Protein AF-A0A948FQX1-F1 (afdb_monomer)

Foldseek 3Di:
DPPVVVVVVVVVVVVVVVVVVVVVVVVVVPDPPPPPPPPPPVPDDDDLVVVLVVQQVVLVVVVPLDRPCVDPCNVVHAVDPLRSLLSLLVVLLVLLLVLLVVLVVVVDPQQLVSSLVSNLVSCVVRVSSVSNLVVCCVPPPDVSNVVSSVVSLLQSQLSSCVSRVNDVDSDNVSRVVSVVSVVVSVVDDPPDD

Structure (mmCIF, N/CA/C/O backbone):
data_AF-A0A948FQX1-F1
#
_entry.id   AF-A0A948FQX1-F1
#
loop_
_atom_site.group_PDB
_atom_site.id
_atom_site.type_symbol
_atom_site.label_atom_id
_atom_site.label_alt_id
_atom_site.label_comp_id
_atom_site.label_asym_id
_atom_site.label_entity_id
_atom_site.label_seq_id
_atom_site.pdbx_PDB_ins_code
_atom_site.Cartn_x
_atom_site.Cartn_y
_atom_site.Cartn_z
_atom_site.occupancy
_atom_site.B_iso_or_equiv
_atom_site.auth_seq_id
_atom_site.auth_comp_id
_atom_site.auth_asym_id
_atom_site.auth_atom_id
_atom_site.pdbx_PDB_model_num
ATOM 1 N N . MET A 1 1 ? 41.054 -20.432 84.904 1.00 60.12 1 MET A N 1
ATOM 2 C CA . MET A 1 1 ? 40.355 -20.639 83.613 1.00 60.12 1 MET A CA 1
ATOM 3 C C . MET A 1 1 ? 38.818 -20.587 83.704 1.00 60.12 1 MET A C 1
ATOM 5 O O . MET A 1 1 ? 38.181 -20.787 82.685 1.00 60.12 1 MET A O 1
ATOM 9 N N . SER A 1 2 ? 38.213 -20.279 84.868 1.00 62.06 2 SER A N 1
ATOM 10 C CA . SER A 1 2 ? 36.743 -20.280 85.051 1.00 62.06 2 SER A CA 1
ATOM 11 C C . SER A 1 2 ? 36.064 -18.918 84.821 1.00 62.06 2 SER A C 1
ATOM 13 O O . SER A 1 2 ? 34.909 -18.877 84.427 1.00 62.06 2 SER A O 1
ATOM 15 N N . GLN A 1 3 ? 36.761 -17.789 85.010 1.00 58.59 3 GLN A N 1
ATOM 16 C CA . GLN A 1 3 ? 36.135 -16.455 84.933 1.00 58.59 3 GLN A CA 1
ATOM 17 C C . GLN A 1 3 ? 35.813 -15.970 83.507 1.00 58.59 3 GLN A C 1
ATOM 19 O O . GLN A 1 3 ? 34.886 -15.190 83.326 1.00 58.59 3 GLN A O 1
ATOM 24 N N . ILE A 1 4 ? 36.538 -16.430 82.481 1.00 56.59 4 ILE A N 1
ATOM 25 C CA . ILE A 1 4 ? 36.339 -15.967 81.091 1.00 56.59 4 ILE A CA 1
ATOM 26 C C . ILE A 1 4 ? 35.095 -16.617 80.454 1.00 56.59 4 ILE A C 1
ATOM 28 O O . ILE A 1 4 ? 34.406 -15.987 79.654 1.00 56.59 4 ILE A O 1
ATOM 32 N N . GLN A 1 5 ? 34.759 -17.853 80.842 1.00 56.25 5 GLN A N 1
ATOM 33 C CA . GLN A 1 5 ? 33.594 -18.570 80.310 1.00 56.25 5 GLN A CA 1
ATOM 34 C C . GLN A 1 5 ? 32.259 -18.032 80.851 1.00 56.25 5 GLN A C 1
ATOM 36 O O . GLN A 1 5 ? 31.271 -18.040 80.118 1.00 56.25 5 GLN A O 1
ATOM 41 N N . ASP A 1 6 ? 32.223 -17.503 82.078 1.00 57.81 6 ASP A N 1
ATOM 42 C CA . ASP A 1 6 ? 30.999 -16.914 82.645 1.00 57.81 6 ASP A CA 1
ATOM 43 C C . ASP A 1 6 ? 30.682 -15.530 82.066 1.00 57.81 6 ASP A C 1
ATOM 45 O O . ASP A 1 6 ? 29.517 -15.218 81.814 1.00 57.81 6 ASP A O 1
ATOM 49 N N . VAL A 1 7 ? 31.708 -14.734 81.746 1.00 57.94 7 VAL A N 1
ATOM 50 C CA . VAL A 1 7 ? 31.530 -13.438 81.069 1.00 57.94 7 VAL A CA 1
ATOM 51 C C . VAL A 1 7 ? 30.984 -13.631 79.648 1.00 57.94 7 VAL A C 1
ATOM 53 O O . VAL A 1 7 ? 30.048 -12.936 79.253 1.00 57.94 7 VAL A O 1
ATOM 56 N N . ALA A 1 8 ? 31.489 -14.619 78.901 1.00 53.38 8 ALA A N 1
ATOM 57 C CA . ALA A 1 8 ? 31.005 -14.930 77.554 1.00 53.38 8 ALA A CA 1
ATOM 58 C C . ALA A 1 8 ? 29.543 -15.422 77.546 1.00 53.38 8 ALA A C 1
ATOM 60 O O . ALA A 1 8 ? 28.756 -15.027 76.683 1.00 53.38 8 ALA A O 1
ATOM 61 N N . ARG A 1 9 ? 29.148 -16.231 78.540 1.00 59.78 9 ARG A N 1
ATOM 62 C CA . ARG A 1 9 ? 27.772 -16.736 78.670 1.00 59.78 9 ARG A CA 1
ATOM 63 C C . ARG A 1 9 ? 26.790 -15.622 79.066 1.00 59.78 9 ARG A C 1
ATOM 65 O O . ARG A 1 9 ? 25.685 -15.565 78.530 1.00 59.78 9 ARG A O 1
ATOM 72 N N . GLY A 1 10 ? 27.220 -14.690 79.924 1.00 61.19 10 GLY A N 1
ATOM 73 C CA . GLY A 1 10 ? 26.442 -13.502 80.294 1.00 61.19 10 GLY A CA 1
ATOM 74 C C . GLY A 1 10 ? 26.259 -12.495 79.150 1.00 61.19 10 GLY A C 1
ATOM 75 O O . GLY A 1 10 ? 25.186 -11.910 79.015 1.00 61.19 10 GLY A O 1
ATOM 76 N N . LEU A 1 11 ? 27.269 -12.320 78.292 1.00 58.69 11 LEU A N 1
ATOM 77 C CA . LEU A 1 11 ? 27.172 -11.485 77.087 1.00 58.69 11 LEU A CA 1
ATOM 78 C C . LEU A 1 11 ? 26.240 -12.100 76.036 1.00 58.69 11 LEU A C 1
ATOM 80 O O . LEU A 1 11 ? 25.410 -11.385 75.480 1.00 58.69 11 LEU A O 1
ATOM 84 N N . SER A 1 12 ? 26.308 -13.417 75.821 1.00 59.66 12 SER A N 1
ATOM 85 C CA . SER A 1 12 ? 25.445 -14.098 74.848 1.00 59.66 12 SER A CA 1
ATOM 86 C C . SER A 1 12 ? 23.962 -14.029 75.229 1.00 59.66 12 SER A C 1
ATOM 88 O O . SER A 1 12 ? 23.141 -13.730 74.371 1.00 59.66 12 SER A O 1
ATOM 90 N N . GLY A 1 13 ? 23.610 -14.226 76.507 1.00 68.50 13 GLY A N 1
ATOM 91 C CA . GLY A 1 13 ? 22.212 -14.130 76.950 1.00 68.50 13 GLY A CA 1
ATOM 92 C C . GLY A 1 13 ? 21.628 -12.715 76.841 1.00 68.50 13 GLY A C 1
ATOM 93 O O . GLY A 1 13 ? 20.457 -12.547 76.511 1.00 68.50 13 GLY A O 1
ATOM 94 N N . ARG A 1 14 ? 22.452 -11.680 77.057 1.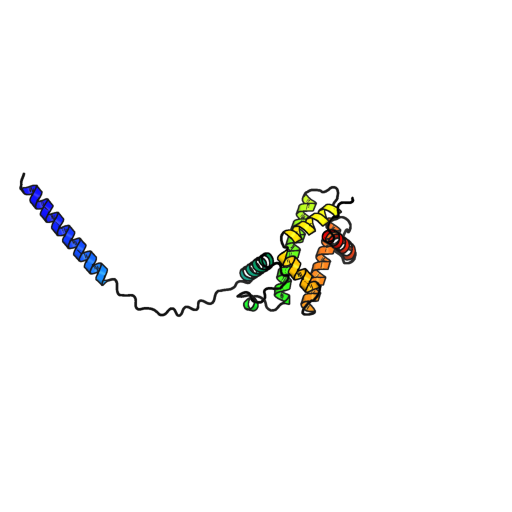00 64.25 14 ARG A N 1
ATOM 95 C CA . ARG A 1 14 ? 22.026 -10.275 76.928 1.00 64.25 14 ARG A CA 1
ATOM 96 C C . ARG A 1 14 ? 21.838 -9.843 75.474 1.00 64.25 14 ARG A C 1
ATOM 98 O O . ARG A 1 14 ? 20.959 -9.031 75.211 1.00 64.25 14 ARG A O 1
ATOM 105 N N . VAL A 1 15 ? 22.633 -10.384 74.549 1.00 65.00 15 VAL A N 1
ATOM 106 C CA . VAL A 1 15 ? 22.469 -10.136 73.108 1.00 65.00 15 VAL A CA 1
ATOM 107 C C . VAL A 1 15 ? 21.197 -10.808 72.591 1.00 65.00 15 VAL A C 1
ATOM 109 O O . VAL A 1 15 ? 20.430 -10.156 71.893 1.00 65.00 15 VAL A O 1
ATOM 112 N N . THR A 1 16 ? 20.909 -12.049 72.996 1.00 71.50 16 THR A N 1
ATOM 113 C CA . THR A 1 16 ? 19.668 -12.741 72.603 1.00 71.50 16 THR A CA 1
ATOM 114 C C . THR A 1 16 ? 18.420 -12.004 73.093 1.00 71.50 16 THR A C 1
ATOM 116 O O . THR A 1 16 ? 17.527 -11.735 72.298 1.00 71.50 16 THR A O 1
ATOM 119 N N . ALA A 1 17 ? 18.397 -11.567 74.357 1.00 68.75 17 ALA A N 1
ATOM 120 C CA . ALA A 1 17 ? 17.268 -10.805 74.896 1.00 68.75 17 ALA A CA 1
ATOM 121 C C . ALA A 1 17 ? 17.085 -9.431 74.218 1.00 68.75 17 ALA A C 1
ATOM 123 O O . ALA A 1 17 ? 15.961 -8.960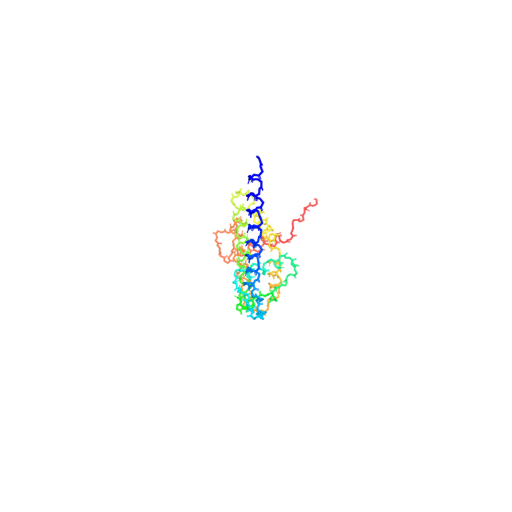 7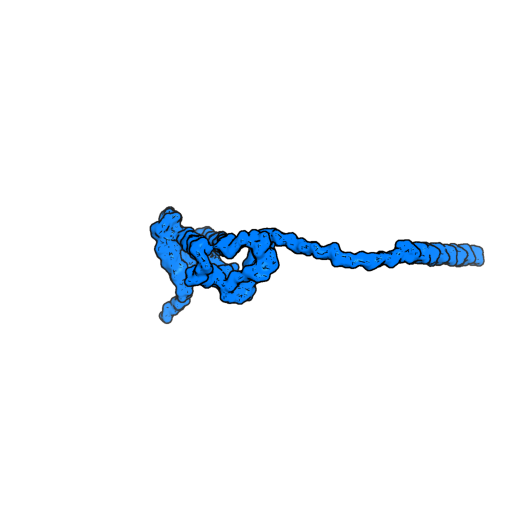4.063 1.00 68.75 17 ALA A O 1
ATOM 124 N N . ALA A 1 18 ? 18.178 -8.783 73.797 1.00 63.84 18 ALA A N 1
ATOM 125 C CA . ALA A 1 18 ? 18.109 -7.520 73.062 1.00 63.84 18 ALA A CA 1
ATOM 126 C C . ALA A 1 18 ? 17.583 -7.706 71.627 1.00 63.84 18 ALA A C 1
ATOM 128 O O . ALA A 1 18 ? 16.854 -6.848 71.136 1.00 63.84 18 ALA A O 1
ATOM 129 N N . VAL A 1 19 ? 17.917 -8.824 70.973 1.00 67.50 19 VAL A N 1
ATOM 130 C CA . VAL A 1 19 ? 17.398 -9.171 69.640 1.00 67.50 19 VAL A CA 1
ATOM 131 C C . VAL A 1 19 ? 15.905 -9.497 69.707 1.00 67.50 19 VAL A C 1
ATOM 133 O O . VAL A 1 19 ? 15.142 -8.930 68.934 1.00 67.50 19 VAL A O 1
ATOM 136 N N . GLU A 1 20 ? 15.460 -10.300 70.676 1.00 72.19 20 GLU A N 1
ATOM 137 C CA . GLU A 1 20 ? 14.033 -10.624 70.850 1.00 72.19 20 GLU A CA 1
ATOM 138 C C . GLU A 1 20 ? 13.189 -9.381 71.186 1.00 72.19 20 GLU A C 1
ATOM 140 O O . GLU A 1 20 ? 12.074 -9.223 70.682 1.00 72.19 20 GLU A O 1
ATOM 145 N N . ALA A 1 21 ? 13.726 -8.455 71.990 1.00 68.25 21 ALA A N 1
ATOM 146 C CA . ALA A 1 21 ? 13.060 -7.186 72.281 1.00 68.25 21 ALA A CA 1
ATOM 147 C C . ALA A 1 21 ? 12.914 -6.308 71.023 1.00 68.25 21 ALA A C 1
ATOM 149 O O . ALA A 1 21 ? 11.839 -5.753 70.793 1.00 68.25 21 ALA A O 1
ATOM 150 N N . LEU A 1 22 ? 13.953 -6.240 70.179 1.00 62.59 22 LEU A N 1
ATOM 151 C CA . LEU A 1 22 ? 13.920 -5.516 68.902 1.00 62.59 22 LEU A CA 1
ATOM 152 C C . LEU A 1 22 ? 12.979 -6.169 67.879 1.00 62.59 22 LEU A C 1
ATOM 154 O O . LEU A 1 22 ? 12.285 -5.455 67.160 1.00 62.59 22 LEU A O 1
ATOM 158 N N . GLU A 1 23 ? 12.907 -7.500 67.822 1.00 63.56 23 GLU A N 1
ATOM 159 C CA . GLU A 1 23 ? 11.962 -8.221 66.956 1.00 63.56 23 GLU A CA 1
ATOM 160 C C . GLU A 1 23 ? 10.509 -8.014 67.405 1.00 63.56 23 GLU A C 1
ATOM 162 O O . GLU A 1 23 ? 9.623 -7.819 66.571 1.00 63.56 23 GLU A O 1
ATOM 167 N N . THR A 1 24 ? 10.264 -7.967 68.718 1.00 66.88 24 THR A N 1
ATOM 168 C CA . THR A 1 24 ? 8.931 -7.695 69.280 1.00 66.88 24 THR A CA 1
ATOM 169 C C . THR A 1 24 ? 8.494 -6.247 69.021 1.00 66.88 24 THR A C 1
ATOM 171 O O . THR A 1 24 ? 7.334 -5.988 68.690 1.00 66.88 24 THR A O 1
ATOM 174 N N . GLU A 1 25 ? 9.422 -5.290 69.107 1.00 61.41 25 GLU A N 1
ATOM 175 C CA . GLU A 1 25 ? 9.174 -3.878 68.789 1.00 61.41 25 GLU A CA 1
ATOM 176 C C . GLU A 1 25 ? 8.979 -3.655 67.276 1.00 61.41 25 GLU A C 1
ATOM 178 O O . GLU A 1 25 ? 8.063 -2.936 66.866 1.00 61.41 25 GLU A O 1
ATOM 183 N N . ALA A 1 26 ? 9.751 -4.351 66.432 1.00 56.44 26 ALA A N 1
ATOM 184 C CA . ALA A 1 26 ? 9.579 -4.347 64.980 1.00 56.44 26 ALA A CA 1
ATOM 185 C C . ALA A 1 26 ? 8.234 -4.959 64.551 1.00 56.44 26 ALA A C 1
ATOM 187 O O . ALA A 1 26 ? 7.571 -4.411 63.670 1.00 56.44 26 ALA A O 1
ATOM 188 N N . ALA A 1 27 ? 7.781 -6.034 65.204 1.00 58.81 27 ALA A N 1
ATOM 189 C CA . ALA A 1 27 ? 6.474 -6.640 64.948 1.00 58.81 27 ALA A CA 1
ATOM 190 C C . ALA A 1 27 ? 5.302 -5.718 65.343 1.00 58.81 27 ALA A C 1
ATOM 192 O O . ALA A 1 27 ? 4.261 -5.736 64.690 1.00 58.81 27 ALA A O 1
ATOM 193 N N . SER A 1 28 ? 5.482 -4.866 66.359 1.00 55.97 28 SER A N 1
ATOM 194 C CA . SER A 1 28 ? 4.498 -3.856 66.790 1.00 55.97 28 SER A CA 1
ATOM 195 C C . SER A 1 28 ? 4.395 -2.658 65.826 1.00 55.97 28 SER A C 1
ATOM 197 O O . SER A 1 28 ? 3.329 -2.057 65.669 1.00 55.97 28 SER A O 1
ATOM 199 N N . LEU A 1 29 ? 5.487 -2.326 65.124 1.00 52.12 29 LEU A N 1
ATOM 200 C CA . LEU A 1 29 ? 5.525 -1.264 64.107 1.00 52.12 29 LEU A CA 1
ATOM 201 C C . LEU A 1 29 ? 4.859 -1.664 62.779 1.00 52.12 29 LEU A C 1
ATOM 203 O O . LEU A 1 29 ? 4.475 -0.788 61.998 1.00 52.12 29 LEU A O 1
ATOM 207 N N . ILE A 1 30 ? 4.649 -2.962 62.541 1.00 54.06 30 ILE A N 1
ATOM 208 C CA . ILE A 1 30 ? 3.859 -3.469 61.415 1.00 54.06 30 ILE A CA 1
ATOM 209 C C . ILE A 1 30 ? 2.378 -3.384 61.799 1.00 54.06 30 ILE A C 1
ATOM 211 O O . ILE A 1 30 ? 1.741 -4.357 62.197 1.00 54.06 30 ILE A O 1
ATOM 215 N N . ARG A 1 31 ? 1.791 -2.189 61.680 1.00 54.44 31 ARG A N 1
ATOM 216 C CA . ARG A 1 31 ? 0.326 -2.080 61.665 1.00 54.44 31 ARG A CA 1
ATOM 217 C C . ARG A 1 31 ? -0.198 -2.894 60.475 1.00 54.44 31 ARG A C 1
ATOM 219 O O . ARG A 1 31 ? 0.364 -2.745 59.387 1.00 54.44 31 ARG A O 1
ATOM 226 N N . PRO A 1 32 ? -1.279 -3.684 60.613 1.00 45.25 32 PRO A N 1
ATOM 227 C CA . PRO A 1 32 ? -1.955 -4.221 59.444 1.00 45.25 32 PRO A CA 1
ATOM 228 C C . PRO A 1 32 ? -2.392 -3.022 58.608 1.00 45.25 32 PRO A C 1
ATOM 230 O O . PRO A 1 32 ? -3.162 -2.170 59.064 1.00 45.25 32 PRO A O 1
ATOM 233 N N . HIS A 1 33 ? -1.805 -2.896 57.420 1.00 46.31 33 HIS A N 1
ATOM 234 C CA . HIS A 1 33 ? -2.198 -1.885 56.461 1.00 46.31 33 HIS A CA 1
ATOM 235 C C . HIS A 1 33 ? -3.670 -2.154 56.160 1.00 46.31 33 HIS A C 1
ATOM 237 O O . HIS A 1 33 ? -4.010 -3.170 55.561 1.00 46.31 33 HIS A O 1
ATOM 243 N N . LYS A 1 34 ? -4.533 -1.291 56.702 1.00 49.22 34 LYS A N 1
ATOM 244 C CA . LYS A 1 34 ? -5.966 -1.235 56.431 1.00 49.22 34 LYS A CA 1
ATOM 245 C C . LYS A 1 34 ? -6.154 -1.476 54.938 1.00 49.22 34 LYS A C 1
ATOM 247 O O . LYS A 1 34 ? -5.558 -0.739 54.157 1.00 49.22 34 LYS A O 1
ATOM 252 N N . GLU A 1 35 ? -6.917 -2.508 54.580 1.00 48.91 35 GLU A N 1
ATOM 253 C CA . GLU A 1 35 ? -7.317 -2.807 53.206 1.00 48.91 35 GLU A CA 1
ATOM 254 C C . GLU A 1 35 ? -7.833 -1.516 52.567 1.00 48.91 35 GLU A C 1
ATOM 256 O O . GLU A 1 35 ? -8.937 -1.041 52.834 1.00 48.91 35 GLU A O 1
ATOM 261 N N . MET A 1 36 ? -6.955 -0.875 51.804 1.00 51.16 36 MET A N 1
ATOM 262 C CA . MET A 1 36 ? -7.284 0.272 50.989 1.00 51.16 36 MET A CA 1
ATOM 263 C C . MET A 1 36 ? -7.910 -0.350 49.753 1.00 51.16 36 MET A C 1
ATOM 265 O O . MET A 1 36 ? -7.206 -0.940 48.934 1.00 51.16 36 MET A O 1
ATOM 269 N N . GLU A 1 37 ? -9.241 -0.318 49.689 1.00 56.44 37 GLU A N 1
ATOM 270 C CA . GLU A 1 37 ? -9.977 -0.765 48.512 1.00 56.44 37 GLU A CA 1
ATOM 271 C C . GLU A 1 37 ? -9.326 -0.179 47.252 1.00 56.44 37 GLU A C 1
ATOM 273 O O . GLU A 1 37 ? -9.090 1.036 47.199 1.00 56.44 37 GLU A O 1
ATOM 278 N N . PRO A 1 38 ? -8.996 -0.995 46.236 1.00 47.22 38 PRO A N 1
ATOM 279 C CA . PRO A 1 38 ? -8.303 -0.489 45.071 1.00 47.22 38 PRO A CA 1
ATOM 280 C C . PRO A 1 38 ? -9.312 0.223 44.167 1.00 47.22 38 PRO A C 1
ATOM 282 O O . PRO A 1 38 ? -9.789 -0.337 43.186 1.00 47.22 38 PRO A O 1
ATOM 285 N N . ILE A 1 39 ? -9.606 1.492 44.450 1.00 55.03 39 ILE A N 1
ATOM 286 C CA . ILE A 1 39 ? -10.134 2.418 43.441 1.00 55.03 39 ILE A CA 1
ATOM 287 C C . ILE A 1 39 ? -8.948 3.089 42.748 1.00 55.03 39 ILE A C 1
ATOM 289 O O . ILE A 1 39 ? -8.657 4.269 42.910 1.00 55.03 39 ILE A O 1
ATOM 293 N N . MET A 1 40 ? -8.232 2.299 41.955 1.00 52.91 40 MET A N 1
ATOM 294 C CA . MET A 1 40 ? -7.439 2.821 40.852 1.00 52.91 40 MET A CA 1
ATOM 295 C C . MET A 1 40 ? -7.924 2.131 39.586 1.00 52.91 40 MET A C 1
ATOM 297 O O . MET A 1 40 ? -7.280 1.239 39.044 1.00 52.91 40 MET A O 1
ATOM 301 N N . THR A 1 41 ? -9.065 2.579 39.068 1.00 56.06 41 THR A N 1
ATOM 302 C CA . THR A 1 41 ? -9.291 2.532 37.623 1.00 56.06 41 THR A CA 1
ATOM 303 C C . THR A 1 41 ? -8.273 3.467 36.977 1.00 56.06 41 THR A C 1
ATOM 305 O O . THR A 1 41 ? -8.576 4.607 36.632 1.00 56.06 41 THR A O 1
ATOM 308 N N . THR A 1 42 ? -7.020 3.021 36.872 1.00 59.09 42 THR A N 1
ATOM 309 C CA . THR A 1 42 ? -6.039 3.664 36.007 1.00 59.09 42 THR A CA 1
ATOM 310 C C . THR A 1 42 ? -6.470 3.336 34.590 1.00 59.09 42 THR A C 1
ATOM 312 O O . THR A 1 42 ? -6.165 2.265 34.070 1.00 59.09 42 THR A O 1
ATOM 315 N N . THR A 1 43 ? -7.251 4.227 33.983 1.00 61.50 43 THR A N 1
ATOM 316 C CA . THR A 1 43 ? -7.588 4.111 32.567 1.00 61.50 43 THR A CA 1
ATOM 317 C C . THR A 1 43 ? -6.271 4.030 31.790 1.00 61.50 43 THR A C 1
ATOM 319 O O . THR A 1 43 ? -5.441 4.934 31.932 1.00 61.50 43 THR A O 1
ATOM 322 N N . PRO A 1 44 ? -6.026 2.959 31.018 1.00 70.50 44 PRO A N 1
ATOM 323 C CA . PRO A 1 44 ? -4.799 2.838 30.244 1.00 70.50 44 PRO A CA 1
ATOM 324 C C . PRO A 1 44 ? -4.665 4.037 29.298 1.00 70.50 44 PRO A C 1
ATOM 326 O O . PRO A 1 44 ? -5.601 4.387 28.579 1.00 70.50 44 PRO A O 1
ATOM 329 N N . ILE A 1 45 ? -3.500 4.688 29.315 1.00 79.44 45 ILE A N 1
ATOM 330 C CA . ILE A 1 45 ? -3.211 5.816 28.426 1.00 79.44 45 ILE A CA 1
ATOM 331 C C . ILE A 1 45 ? -2.823 5.248 27.062 1.00 79.44 45 ILE A C 1
ATOM 333 O O . ILE A 1 45 ? -1.734 4.701 26.882 1.00 79.44 45 ILE A O 1
ATOM 337 N N . TYR A 1 46 ? -3.720 5.389 26.091 1.00 86.94 46 TYR A N 1
ATOM 338 C CA . TYR A 1 46 ? -3.472 4.993 24.712 1.00 86.94 46 TYR A CA 1
ATOM 339 C C . TYR A 1 46 ? -2.769 6.116 23.952 1.00 86.94 46 TYR A C 1
ATOM 341 O O . TYR A 1 46 ? -3.308 7.211 23.799 1.00 86.94 46 TYR A O 1
ATOM 349 N N . THR A 1 47 ? -1.575 5.842 23.427 1.00 93.06 47 THR A N 1
ATOM 350 C CA . THR A 1 47 ? -0.962 6.707 22.414 1.00 93.06 47 THR A CA 1
ATOM 351 C C . THR A 1 47 ? -1.343 6.200 21.031 1.00 93.06 47 THR A C 1
ATOM 353 O O . THR A 1 47 ? -1.419 4.992 20.798 1.00 93.06 47 THR A O 1
ATOM 356 N N . ARG A 1 48 ? -1.531 7.121 20.082 1.00 94.69 48 ARG A N 1
ATOM 357 C CA . ARG A 1 48 ? -1.832 6.767 18.689 1.00 94.69 48 ARG A CA 1
ATOM 358 C C . ARG A 1 48 ? -0.804 5.795 18.097 1.00 94.69 48 ARG A C 1
ATOM 360 O O . ARG A 1 48 ? -1.180 4.879 17.378 1.00 94.69 48 ARG A O 1
ATOM 367 N N . ALA A 1 49 ? 0.478 5.963 18.433 1.00 94.00 49 ALA A N 1
ATOM 368 C CA . ALA A 1 49 ? 1.550 5.077 17.984 1.00 94.00 49 ALA A CA 1
ATOM 369 C C . ALA A 1 49 ? 1.406 3.649 18.541 1.00 94.00 49 ALA A C 1
ATOM 371 O O . ALA A 1 49 ? 1.484 2.691 17.775 1.00 94.00 49 ALA A O 1
ATOM 372 N N . ASN A 1 50 ? 1.141 3.500 19.845 1.00 95.12 50 ASN A N 1
ATOM 373 C CA . ASN A 1 50 ? 0.995 2.179 20.462 1.00 95.12 50 ASN A CA 1
ATOM 374 C C . ASN A 1 50 ? -0.267 1.464 19.969 1.00 95.12 50 ASN A C 1
ATOM 376 O O . ASN A 1 50 ? -0.218 0.267 19.699 1.00 95.12 50 ASN A O 1
ATOM 380 N N . VAL A 1 51 ? -1.374 2.193 19.792 1.00 96.62 51 VAL A N 1
ATOM 381 C CA . VAL A 1 51 ? -2.604 1.619 19.229 1.00 96.62 51 VAL A CA 1
ATOM 382 C C . VAL A 1 51 ? -2.401 1.218 17.771 1.00 96.62 51 VAL A C 1
ATOM 384 O O . VAL A 1 51 ? -2.779 0.114 17.399 1.00 96.62 51 VAL A O 1
ATOM 387 N N . LEU A 1 52 ? -1.754 2.053 16.948 1.00 96.88 52 LEU A N 1
ATOM 388 C CA . LEU A 1 52 ? -1.443 1.685 15.563 1.00 96.88 52 LEU A CA 1
ATOM 389 C C . LEU A 1 52 ? -0.574 0.425 15.498 1.00 96.88 52 LEU A C 1
ATOM 391 O O . LEU A 1 52 ? -0.826 -0.449 14.675 1.00 96.88 52 LEU A O 1
ATOM 395 N N . GLN A 1 53 ? 0.430 0.312 16.370 1.00 96.88 53 GLN A N 1
ATOM 396 C CA . GLN A 1 53 ? 1.271 -0.879 16.431 1.00 96.88 53 GLN A CA 1
ATOM 397 C C . GLN A 1 53 ? 0.470 -2.119 16.848 1.00 96.88 53 GLN A C 1
ATOM 399 O O . GLN A 1 53 ? 0.666 -3.181 16.262 1.00 96.88 53 GLN A O 1
ATOM 404 N N . ALA A 1 54 ? -0.450 -1.989 17.808 1.00 96.88 54 ALA A N 1
ATOM 405 C CA . ALA A 1 54 ? -1.348 -3.072 18.202 1.00 96.88 54 ALA A CA 1
ATOM 406 C C . ALA A 1 54 ? -2.270 -3.495 17.048 1.00 96.88 54 ALA A C 1
ATOM 408 O O . ALA A 1 54 ? -2.371 -4.683 16.763 1.00 96.88 54 ALA A O 1
ATOM 409 N N . VAL A 1 55 ? -2.859 -2.535 16.327 1.00 98.19 55 VAL A N 1
ATOM 410 C CA . VAL A 1 55 ? -3.659 -2.792 15.119 1.00 98.19 55 VAL A CA 1
ATOM 411 C C . VAL A 1 55 ? -2.840 -3.535 14.067 1.00 98.19 55 VAL A C 1
ATOM 413 O O . VAL A 1 55 ? -3.316 -4.529 13.531 1.00 98.19 55 VAL A O 1
ATOM 416 N N . ILE A 1 56 ? -1.617 -3.077 13.776 1.00 97.62 56 ILE A N 1
ATOM 417 C CA . ILE A 1 56 ? -0.729 -3.724 12.799 1.00 97.62 56 ILE A CA 1
ATOM 418 C C . ILE A 1 56 ? -0.434 -5.162 13.228 1.00 97.62 56 ILE A C 1
ATOM 420 O O . ILE A 1 56 ? -0.583 -6.077 12.428 1.00 97.62 56 ILE A O 1
ATOM 424 N N . ASN A 1 57 ? -0.056 -5.377 14.488 1.00 97.69 57 ASN A N 1
ATOM 425 C CA . ASN A 1 57 ? 0.216 -6.721 14.990 1.00 97.69 57 ASN A CA 1
ATOM 426 C C . ASN A 1 57 ? -1.015 -7.625 14.854 1.00 97.69 57 ASN A C 1
ATOM 428 O O . ASN A 1 57 ? -0.890 -8.761 14.407 1.00 97.69 57 ASN A O 1
ATOM 432 N N . GLU A 1 58 ? -2.198 -7.111 15.183 1.00 98.06 58 GLU A N 1
ATOM 433 C CA . GLU A 1 58 ? -3.439 -7.873 15.104 1.00 98.06 58 GLU A CA 1
ATOM 434 C C . GLU A 1 58 ? -3.784 -8.267 13.664 1.00 98.06 58 GLU A C 1
ATOM 436 O O . GLU A 1 58 ? -4.109 -9.426 13.416 1.00 98.06 58 GLU A O 1
ATOM 441 N N . VAL A 1 59 ? -3.680 -7.350 12.692 1.00 97.88 59 VAL A N 1
ATOM 44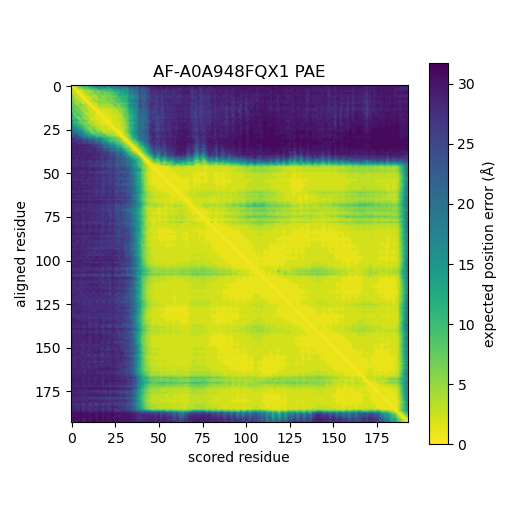2 C CA . VAL A 1 59 ? -3.979 -7.688 11.286 1.00 97.88 59 VAL A CA 1
ATOM 443 C C . VAL A 1 59 ? -2.969 -8.669 10.705 1.00 97.88 59 VAL A C 1
ATOM 445 O O . VAL A 1 59 ? -3.353 -9.526 9.912 1.00 97.88 59 VAL A O 1
ATOM 448 N N . GLU A 1 60 ? -1.699 -8.580 11.108 1.00 97.31 60 GLU A N 1
ATOM 449 C CA . GLU A 1 60 ? -0.666 -9.530 10.687 1.00 97.31 60 GLU A CA 1
ATOM 450 C C . GLU A 1 60 ? -0.859 -10.919 11.308 1.00 97.31 60 GLU A C 1
ATOM 452 O O . GLU A 1 60 ? -0.502 -11.908 10.674 1.00 97.31 60 GLU A O 1
ATOM 457 N N . VAL A 1 61 ? -1.453 -11.011 12.505 1.00 97.00 61 VAL A N 1
ATOM 458 C CA . VAL A 1 61 ? -1.814 -12.288 13.142 1.00 97.00 61 VAL A CA 1
ATOM 459 C C . VAL A 1 61 ? -3.086 -12.878 12.533 1.00 97.00 61 VAL A C 1
ATOM 461 O O . VAL A 1 61 ? -3.103 -14.060 12.196 1.00 97.00 61 VAL A O 1
ATOM 464 N N . ARG A 1 62 ? -4.156 -12.082 12.395 1.00 95.50 62 ARG A N 1
ATOM 465 C CA . ARG A 1 62 ? -5.461 -12.566 11.914 1.00 95.50 62 ARG A CA 1
ATOM 466 C C . ARG A 1 62 ? -5.435 -12.926 10.432 1.00 95.50 62 ARG A C 1
ATOM 468 O O . ARG A 1 62 ? -6.013 -13.938 10.052 1.00 95.50 62 ARG A O 1
ATOM 475 N N . GLN A 1 63 ? -4.820 -12.074 9.606 1.00 95.75 63 GLN A N 1
ATOM 476 C CA . GLN A 1 63 ? -4.814 -12.178 8.139 1.00 95.75 63 GLN A CA 1
ATOM 477 C C . GLN A 1 63 ? -6.187 -12.539 7.534 1.00 95.75 63 GLN A C 1
ATOM 479 O O . GLN A 1 63 ? -6.284 -13.288 6.566 1.00 95.75 63 GLN A O 1
ATOM 484 N N . ASP A 1 64 ? -7.263 -11.980 8.086 1.00 96.25 64 ASP A N 1
ATOM 485 C CA . ASP A 1 64 ? -8.649 -12.198 7.644 1.00 96.25 64 ASP A CA 1
ATOM 486 C C . ASP A 1 64 ? -9.180 -11.047 6.759 1.00 96.25 64 ASP A C 1
ATOM 488 O O . ASP A 1 64 ? -10.285 -11.098 6.206 1.00 96.25 64 ASP A O 1
ATOM 492 N N . GLY A 1 65 ? -8.377 -9.987 6.612 1.00 96.06 65 GLY A N 1
ATOM 493 C CA . GLY A 1 65 ? -8.701 -8.785 5.851 1.00 96.06 65 GLY A CA 1
ATOM 494 C C . GLY A 1 65 ? -9.691 -7.852 6.545 1.00 96.06 65 GLY A C 1
ATOM 495 O O . GLY A 1 65 ? -10.150 -6.898 5.916 1.00 96.06 65 GLY A O 1
ATOM 496 N N . HIS A 1 66 ? -10.037 -8.095 7.809 1.00 96.38 66 HIS A N 1
ATOM 497 C CA . HIS A 1 66 ? -10.920 -7.230 8.580 1.00 96.38 66 HIS A CA 1
ATOM 498 C C . HIS A 1 66 ? -10.127 -6.164 9.341 1.00 96.38 66 HIS A C 1
ATOM 500 O O . HIS A 1 66 ? -9.087 -6.427 9.938 1.00 96.38 66 HIS A O 1
ATOM 506 N N . LEU A 1 67 ? -10.631 -4.928 9.320 1.00 95.31 67 LEU A N 1
ATOM 507 C CA . LEU A 1 67 ? -10.058 -3.838 10.101 1.00 95.31 67 LEU A CA 1
ATOM 508 C C . LEU A 1 67 ? -10.414 -4.049 11.586 1.00 95.31 67 LEU A C 1
ATOM 510 O O . LEU A 1 67 ? -11.608 -4.084 11.893 1.00 95.31 67 LEU A O 1
ATOM 514 N N . PRO A 1 68 ? -9.441 -4.159 12.509 1.00 93.50 68 PRO A N 1
ATOM 515 C CA . PRO A 1 68 ? -9.713 -4.484 13.904 1.00 93.50 68 PRO A CA 1
ATOM 516 C C . PRO A 1 68 ? -10.086 -3.215 14.677 1.00 93.50 68 PRO A C 1
ATOM 518 O O . PRO A 1 68 ? -9.317 -2.666 15.466 1.00 93.50 68 PRO A O 1
ATOM 521 N N . SER A 1 69 ? -11.285 -2.704 14.393 1.00 89.75 69 SER A N 1
ATOM 522 C CA . SER A 1 69 ? -11.860 -1.517 15.037 1.00 89.75 69 SER A CA 1
ATOM 523 C C . SER A 1 69 ? -12.288 -1.753 16.489 1.00 89.75 69 SER A C 1
ATOM 525 O O . SER A 1 69 ? -12.598 -0.802 17.199 1.00 89.75 69 SER A O 1
ATOM 527 N N . ASP A 1 70 ? -12.339 -3.016 16.906 1.00 89.94 70 ASP A N 1
ATOM 528 C CA . ASP A 1 70 ? -12.714 -3.493 18.236 1.00 89.94 70 ASP A CA 1
ATOM 529 C C . ASP A 1 70 ? -11.561 -3.450 19.253 1.00 89.94 70 ASP A C 1
ATOM 531 O O . ASP A 1 70 ? -11.791 -3.639 20.448 1.00 89.94 70 ASP A O 1
ATOM 535 N N . LEU A 1 71 ? -10.328 -3.179 18.810 1.00 93.31 71 LEU A N 1
ATOM 536 C CA . LEU A 1 71 ? -9.178 -3.143 19.707 1.00 93.31 71 LEU A CA 1
ATOM 537 C C . LEU A 1 71 ? -9.245 -1.972 20.705 1.00 93.31 71 LEU A C 1
ATOM 539 O O . LEU A 1 71 ? -9.616 -0.848 20.335 1.00 93.31 71 LEU A O 1
ATOM 543 N N . PRO A 1 72 ? -8.812 -2.189 21.963 1.00 92.94 72 PRO A N 1
ATOM 544 C CA . PRO A 1 72 ? -8.768 -1.133 22.963 1.00 92.94 72 PRO A CA 1
ATOM 545 C C . PRO A 1 72 ? -7.957 0.083 22.493 1.00 92.94 72 PRO A C 1
ATOM 547 O O . PRO A 1 72 ? -6.844 -0.041 21.982 1.00 92.94 72 PRO A O 1
ATOM 550 N N . GLY A 1 73 ? -8.526 1.275 22.674 1.00 91.62 73 GLY A N 1
ATOM 551 C CA . GLY A 1 73 ? -7.891 2.545 22.321 1.00 91.62 73 GLY A CA 1
ATOM 552 C C . GLY A 1 73 ? -8.075 2.996 20.871 1.00 91.62 73 GLY A C 1
ATOM 553 O O . GLY A 1 73 ? -7.778 4.156 20.582 1.00 91.62 73 GLY A O 1
ATOM 554 N N . VAL A 1 74 ? -8.607 2.165 19.963 1.00 94.62 74 VAL A N 1
ATOM 555 C CA . VAL A 1 74 ? -8.825 2.559 18.555 1.00 94.62 74 VAL A CA 1
ATOM 556 C C . VAL A 1 74 ? -9.782 3.741 18.452 1.00 94.62 74 VAL A C 1
ATOM 558 O O . VAL A 1 74 ? -9.402 4.787 17.933 1.00 94.62 74 VAL A O 1
ATOM 561 N N . THR A 1 75 ? -10.979 3.626 19.026 1.00 92.25 75 THR A N 1
ATOM 562 C CA . THR A 1 75 ? -12.000 4.692 18.998 1.00 92.25 75 THR A CA 1
ATOM 563 C C . THR A 1 75 ? -11.611 5.934 19.801 1.00 92.25 75 THR A C 1
ATOM 565 O O . THR A 1 75 ? -12.214 6.989 19.640 1.00 92.25 75 THR A O 1
ATOM 568 N N . THR A 1 76 ? -10.607 5.826 20.674 1.00 91.38 76 THR A N 1
ATOM 569 C CA . THR A 1 76 ? -10.078 6.948 21.461 1.00 91.38 76 THR A CA 1
ATOM 570 C C . THR A 1 76 ? -8.955 7.693 20.732 1.00 91.38 76 THR A C 1
ATOM 572 O O . THR A 1 76 ? -8.748 8.876 20.983 1.00 91.38 76 THR A O 1
ATOM 575 N N . THR A 1 77 ? -8.205 7.017 19.854 1.00 94.38 77 THR A N 1
ATOM 576 C CA . THR A 1 77 ? -6.990 7.567 19.216 1.00 94.38 77 THR A CA 1
ATOM 577 C C . THR A 1 77 ? -7.146 7.889 17.734 1.00 94.38 77 THR A C 1
ATOM 579 O O . THR A 1 77 ? -6.376 8.702 17.209 1.00 94.38 77 THR A O 1
ATOM 582 N N . PHE A 1 78 ? -8.119 7.273 17.063 1.00 95.38 78 PHE A N 1
ATOM 583 C CA . PHE A 1 78 ? -8.466 7.538 15.673 1.00 95.38 78 PHE A CA 1
ATOM 584 C C . PHE A 1 78 ? -9.846 8.173 15.603 1.00 95.38 78 PHE A C 1
ATOM 586 O O . PHE A 1 78 ? -10.789 7.681 16.219 1.00 95.38 78 PHE A O 1
ATOM 593 N N . VAL A 1 79 ? -9.949 9.271 14.853 1.00 94.06 79 VAL A N 1
ATOM 594 C CA . VAL A 1 79 ? -11.190 10.057 14.762 1.00 94.06 79 VAL A CA 1
ATOM 595 C C . VAL A 1 79 ? -12.306 9.236 14.120 1.00 94.06 79 VAL A C 1
ATOM 597 O O . VAL A 1 79 ? -13.450 9.280 14.564 1.00 94.06 79 VAL A O 1
ATOM 600 N N . ASP A 1 80 ? -11.967 8.478 13.080 1.00 94.50 80 ASP A N 1
ATOM 601 C CA . ASP A 1 80 ? -12.890 7.624 12.349 1.00 94.50 80 ASP A CA 1
ATOM 602 C C . ASP A 1 80 ? -12.148 6.497 11.601 1.00 94.50 80 ASP A C 1
ATOM 604 O O . ASP A 1 80 ? -10.929 6.318 11.700 1.00 94.50 80 ASP A O 1
ATOM 608 N N . THR A 1 81 ? -12.900 5.714 10.824 1.00 95.50 81 THR A N 1
ATOM 609 C CA . THR A 1 81 ? -12.346 4.657 9.970 1.00 95.50 81 THR A CA 1
ATOM 610 C C . THR A 1 81 ? -11.365 5.195 8.927 1.00 95.50 81 THR A C 1
ATOM 612 O O . THR A 1 81 ? -10.386 4.518 8.623 1.00 95.50 81 THR A O 1
ATOM 615 N N . ALA A 1 82 ? -11.604 6.381 8.358 1.00 96.50 82 ALA A N 1
ATOM 616 C CA . ALA A 1 82 ? -10.735 6.938 7.324 1.00 96.50 82 ALA A CA 1
ATOM 617 C C . ALA A 1 82 ? -9.368 7.325 7.897 1.00 96.50 82 ALA A C 1
ATOM 619 O O . ALA A 1 82 ? -8.348 7.097 7.250 1.00 96.50 82 ALA A O 1
ATOM 620 N N . ASP A 1 83 ? -9.344 7.827 9.128 1.00 96.94 83 ASP A N 1
ATOM 621 C CA . ASP A 1 83 ? -8.132 8.161 9.862 1.00 96.94 83 ASP A CA 1
ATOM 622 C C . ASP A 1 83 ? -7.268 6.916 10.152 1.00 96.94 83 ASP A C 1
ATOM 624 O O . ASP A 1 83 ? -6.062 6.902 9.881 1.00 96.94 83 ASP A O 1
ATOM 628 N N . LEU A 1 84 ? -7.887 5.822 10.614 1.00 97.56 84 LEU A N 1
ATOM 629 C CA . LEU A 1 84 ? -7.181 4.551 10.820 1.00 97.56 84 LEU A CA 1
ATOM 630 C C . LEU A 1 84 ? -6.671 3.954 9.500 1.00 97.56 84 LEU A C 1
ATOM 632 O O . LEU A 1 84 ? -5.517 3.528 9.409 1.00 97.56 84 LEU A O 1
ATOM 636 N N . VAL A 1 85 ? -7.499 3.958 8.453 1.00 98.31 85 VAL A N 1
ATOM 637 C CA . VAL A 1 85 ? -7.095 3.480 7.122 1.00 98.31 85 VAL A CA 1
ATOM 638 C C . VAL A 1 85 ? -5.962 4.330 6.551 1.00 98.31 85 VAL A C 1
ATOM 640 O O . VAL A 1 85 ? -5.033 3.778 5.967 1.00 98.31 85 VAL A O 1
ATOM 643 N N . GLY A 1 86 ? -5.978 5.647 6.761 1.00 98.06 86 GLY A N 1
ATOM 644 C CA . GLY A 1 86 ? -4.889 6.541 6.372 1.00 98.06 86 GLY A CA 1
ATOM 645 C C . GLY A 1 86 ? -3.554 6.151 7.009 1.00 98.06 86 GLY A C 1
ATOM 646 O O . GLY A 1 86 ? -2.526 6.136 6.331 1.00 98.06 86 GLY A O 1
ATOM 647 N N . ALA A 1 87 ? -3.563 5.752 8.283 1.00 97.94 87 ALA A N 1
ATOM 648 C CA . ALA A 1 87 ? -2.365 5.265 8.962 1.00 97.94 87 ALA A CA 1
ATOM 649 C C . ALA A 1 87 ? -1.853 3.931 8.384 1.00 97.94 87 ALA A C 1
ATOM 651 O O . ALA A 1 87 ? -0.645 3.765 8.196 1.00 97.94 87 ALA A O 1
ATOM 652 N N . LEU A 1 88 ? -2.752 2.999 8.047 1.00 98.50 88 LEU A N 1
ATOM 653 C CA . LEU A 1 88 ? -2.386 1.734 7.394 1.00 98.50 88 LEU A CA 1
ATOM 654 C C . LEU A 1 88 ? -1.863 1.943 5.966 1.00 98.50 88 LEU A C 1
ATOM 656 O O . LEU A 1 88 ? -0.890 1.307 5.566 1.00 98.50 88 LEU A O 1
ATOM 660 N N . LEU A 1 89 ? -2.461 2.870 5.217 1.00 98.62 89 LEU A N 1
ATOM 661 C CA . LEU A 1 89 ? -1.998 3.279 3.892 1.00 98.62 89 LEU A CA 1
ATOM 662 C C . LEU A 1 89 ? -0.591 3.870 3.944 1.00 98.62 89 LEU A C 1
ATOM 664 O O . LEU A 1 89 ? 0.252 3.495 3.135 1.00 98.62 89 LEU A O 1
ATOM 668 N N . LEU A 1 90 ? -0.318 4.753 4.909 1.00 98.12 90 LEU A N 1
ATOM 669 C CA . LEU A 1 90 ? 1.022 5.303 5.110 1.00 98.12 90 LEU A CA 1
ATOM 670 C C . LEU A 1 90 ? 2.027 4.195 5.448 1.00 98.12 90 LEU A C 1
ATOM 672 O O . LEU A 1 90 ? 3.112 4.153 4.872 1.00 98.12 90 LEU A O 1
ATOM 676 N N . ARG A 1 91 ? 1.652 3.261 6.331 1.00 97.56 91 ARG A N 1
ATOM 677 C CA . ARG A 1 91 ? 2.491 2.108 6.683 1.00 97.56 91 ARG A CA 1
ATOM 678 C C . ARG A 1 91 ? 2.838 1.258 5.459 1.00 97.56 91 ARG A C 1
ATOM 680 O O . ARG A 1 91 ? 4.004 0.900 5.291 1.00 97.56 91 ARG A O 1
ATOM 687 N N . TRP A 1 92 ? 1.846 0.948 4.625 1.00 98.38 92 TRP A N 1
ATOM 688 C CA . TRP A 1 92 ? 2.040 0.220 3.372 1.00 98.38 92 TRP A CA 1
ATOM 689 C C . TRP A 1 92 ? 2.943 0.992 2.403 1.00 98.38 92 TRP A C 1
ATOM 691 O O . TRP A 1 92 ? 3.934 0.440 1.931 1.00 98.38 92 TRP A O 1
ATOM 701 N N . HIS A 1 93 ? 2.649 2.272 2.161 1.00 98.31 93 HIS A N 1
ATOM 702 C CA . HIS A 1 93 ? 3.414 3.118 1.247 1.00 98.31 93 HIS A CA 1
ATOM 703 C C . HIS A 1 93 ? 4.895 3.177 1.637 1.00 98.31 93 HIS A C 1
ATOM 705 O O . HIS A 1 93 ? 5.764 2.914 0.809 1.00 98.31 93 HIS A O 1
ATOM 711 N N . THR A 1 94 ? 5.200 3.438 2.914 1.00 97.75 94 THR A N 1
ATOM 712 C CA . THR A 1 94 ? 6.585 3.450 3.406 1.00 97.75 94 THR A CA 1
ATOM 713 C C . THR A 1 94 ? 7.262 2.091 3.227 1.00 97.75 94 THR A C 1
ATOM 715 O O . THR A 1 94 ? 8.409 2.039 2.792 1.00 97.75 94 THR A O 1
ATOM 718 N N . ARG A 1 95 ? 6.564 0.982 3.514 1.00 98.12 95 ARG A N 1
ATOM 719 C CA . ARG A 1 95 ? 7.112 -0.373 3.339 1.00 98.12 95 ARG A CA 1
ATOM 720 C C . ARG A 1 95 ? 7.459 -0.658 1.878 1.00 98.12 95 ARG A C 1
ATOM 722 O O . ARG A 1 95 ? 8.559 -1.134 1.599 1.00 98.12 95 ARG A O 1
ATOM 729 N N . LEU A 1 96 ? 6.536 -0.363 0.964 1.00 98.62 96 LEU A N 1
ATOM 730 C CA . LEU A 1 96 ? 6.755 -0.529 -0.468 1.00 98.62 96 LEU A CA 1
ATOM 731 C C . LEU A 1 96 ? 7.911 0.351 -0.943 1.00 98.62 96 LEU A C 1
ATOM 733 O O . LEU A 1 96 ? 8.786 -0.136 -1.655 1.00 98.62 96 LEU A O 1
ATOM 737 N N . ALA A 1 97 ? 7.949 1.614 -0.514 1.00 98.25 97 ALA A N 1
ATOM 738 C CA . ALA A 1 97 ? 8.987 2.537 -0.935 1.00 98.25 97 ALA A CA 1
ATOM 739 C C . ALA A 1 97 ? 10.383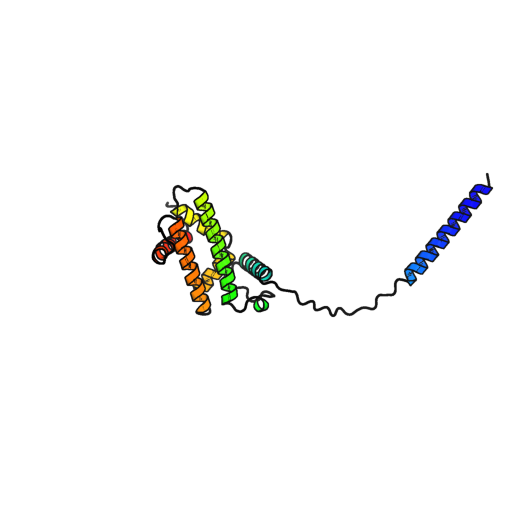 2.050 -0.528 1.00 98.25 97 ALA A C 1
ATOM 741 O O . ALA A 1 97 ? 11.256 1.911 -1.381 1.00 98.25 97 ALA A O 1
ATOM 742 N N . THR A 1 98 ? 10.562 1.655 0.735 1.00 98.44 98 THR A N 1
ATOM 743 C CA . THR A 1 98 ? 11.828 1.084 1.215 1.00 98.44 98 THR A CA 1
ATOM 744 C C . THR A 1 98 ? 12.223 -0.187 0.456 1.00 98.44 98 THR A C 1
ATOM 746 O O . THR A 1 98 ? 13.402 -0.386 0.159 1.00 98.44 98 THR A O 1
ATOM 749 N N . ALA A 1 99 ? 11.264 -1.056 0.117 1.00 98.50 99 ALA A N 1
ATOM 750 C CA . ALA A 1 99 ? 11.551 -2.259 -0.663 1.00 98.50 99 ALA A CA 1
ATOM 751 C C . ALA A 1 99 ? 12.049 -1.920 -2.080 1.00 98.50 99 ALA A C 1
ATOM 753 O O . ALA A 1 99 ? 12.999 -2.544 -2.559 1.00 98.50 99 ALA A O 1
ATOM 754 N N . LEU A 1 100 ? 11.444 -0.921 -2.730 1.00 98.56 100 LEU A N 1
ATOM 755 C CA . LEU A 1 100 ? 11.848 -0.444 -4.054 1.00 98.56 100 LEU A CA 1
ATOM 756 C C . LEU A 1 100 ? 13.229 0.215 -4.019 1.00 98.56 100 LEU A C 1
ATOM 758 O O . LEU A 1 100 ? 14.091 -0.144 -4.816 1.00 98.56 100 LEU A O 1
ATOM 762 N N . GLU A 1 101 ? 13.464 1.124 -3.073 1.00 98.50 101 GLU A N 1
ATOM 763 C CA . GLU A 1 101 ? 14.753 1.804 -2.893 1.00 98.50 101 GLU A CA 1
ATOM 764 C C . GLU A 1 101 ? 15.885 0.802 -2.685 1.00 98.50 101 GLU A C 1
ATOM 766 O O . GLU A 1 101 ? 16.917 0.873 -3.353 1.00 98.50 101 GLU A O 1
ATOM 771 N N . ARG A 1 102 ? 15.667 -0.182 -1.806 1.00 98.12 102 ARG A N 1
ATOM 772 C CA . ARG A 1 102 ? 16.633 -1.250 -1.565 1.00 98.12 102 ARG A CA 1
ATOM 773 C C . ARG A 1 102 ? 16.916 -2.041 -2.842 1.00 98.12 102 ARG A C 1
ATOM 775 O O . ARG A 1 102 ? 18.079 -2.256 -3.165 1.00 98.12 102 ARG A O 1
ATOM 782 N N . ALA A 1 103 ? 15.875 -2.453 -3.566 1.00 97.88 103 ALA A N 1
ATOM 783 C CA . ALA A 1 103 ? 16.036 -3.211 -4.802 1.00 97.88 103 ALA A CA 1
ATOM 784 C C . ALA A 1 103 ? 16.790 -2.413 -5.878 1.00 97.88 103 ALA A C 1
ATOM 786 O O . ALA A 1 103 ? 17.591 -2.987 -6.606 1.00 97.88 103 ALA A O 1
ATOM 787 N N . MET A 1 104 ? 16.570 -1.098 -5.974 1.00 98.00 104 MET A N 1
ATOM 788 C CA . MET A 1 104 ? 17.284 -0.240 -6.927 1.00 98.00 104 MET A CA 1
ATOM 789 C C . MET A 1 104 ? 18.735 0.025 -6.516 1.00 98.00 104 MET A C 1
ATOM 791 O O . MET A 1 104 ? 19.604 0.113 -7.384 1.00 98.00 104 MET A O 1
ATOM 795 N N . GLY A 1 105 ? 19.018 0.096 -5.213 1.00 97.62 105 GLY A N 1
ATOM 796 C CA . GLY A 1 105 ? 20.377 0.224 -4.679 1.00 97.62 105 GLY A CA 1
ATOM 797 C C . GLY A 1 105 ? 21.281 -0.981 -4.972 1.00 97.62 105 GLY A C 1
ATOM 798 O O . GLY A 1 105 ? 22.501 -0.849 -4.931 1.00 97.62 105 GLY A O 1
ATOM 799 N N . GLU A 1 106 ? 20.703 -2.135 -5.317 1.00 96.50 106 GLU A N 1
ATOM 800 C CA . GLU A 1 106 ? 21.427 -3.335 -5.765 1.00 96.50 106 GLU A CA 1
ATOM 801 C C . GLU A 1 106 ? 21.813 -3.278 -7.263 1.00 96.50 106 GLU A C 1
ATOM 803 O O . GLU A 1 106 ? 22.400 -4.225 -7.781 1.00 96.50 106 GLU A O 1
ATOM 808 N N . TYR A 1 107 ? 21.516 -2.170 -7.961 1.00 94.81 107 TYR A N 1
ATOM 809 C CA . TYR A 1 107 ? 21.788 -1.948 -9.391 1.00 94.81 107 TYR A CA 1
ATOM 810 C C . TYR A 1 107 ? 21.353 -3.120 -10.294 1.00 94.81 107 TYR A C 1
ATOM 812 O O . TYR A 1 107 ? 22.167 -3.681 -11.034 1.00 94.81 107 TYR A O 1
ATOM 820 N N . PRO A 1 108 ? 20.067 -3.511 -10.261 1.00 96.88 108 PRO A N 1
ATOM 821 C CA . PRO A 1 108 ? 19.591 -4.674 -10.991 1.00 96.88 108 PRO A CA 1
ATOM 822 C C . PRO A 1 108 ? 19.671 -4.451 -12.505 1.00 96.88 108 PRO A C 1
ATOM 824 O O . PRO A 1 108 ? 19.311 -3.385 -13.009 1.00 96.88 108 PRO A O 1
ATOM 827 N N . LEU A 1 109 ? 20.084 -5.495 -13.232 1.00 95.94 109 LEU A N 1
ATOM 828 C CA . LEU A 1 109 ? 20.069 -5.508 -14.700 1.00 95.94 109 LEU A CA 1
ATOM 829 C C . LEU A 1 109 ? 18.634 -5.436 -15.240 1.00 95.94 109 LEU A C 1
ATOM 831 O O . LEU A 1 109 ? 18.350 -4.667 -16.152 1.00 95.94 109 LEU A O 1
ATOM 835 N N . ASP A 1 110 ? 17.728 -6.204 -14.631 1.00 97.75 110 ASP A N 1
ATOM 836 C CA . ASP A 1 110 ? 16.295 -6.168 -14.911 1.00 97.75 110 ASP A CA 1
ATOM 837 C C . ASP A 1 110 ? 15.566 -5.416 -13.790 1.00 97.75 110 ASP A C 1
ATOM 839 O O . ASP A 1 110 ? 15.248 -5.969 -12.727 1.00 97.75 110 ASP A O 1
ATOM 843 N N . ARG A 1 111 ? 15.335 -4.121 -14.027 1.00 98.12 111 ARG A N 1
ATOM 844 C CA . ARG A 1 111 ? 14.638 -3.233 -13.089 1.00 98.12 111 ARG A CA 1
ATOM 845 C C . ARG A 1 111 ? 13.165 -3.586 -12.942 1.00 98.12 111 ARG A C 1
ATOM 847 O O . ARG A 1 111 ? 12.635 -3.470 -11.841 1.00 98.12 111 ARG A O 1
ATOM 854 N N . GLU A 1 112 ? 12.512 -4.035 -14.010 1.00 98.00 112 GLU A N 1
ATOM 855 C CA . GLU A 1 112 ? 11.093 -4.380 -13.971 1.00 98.00 112 GLU A CA 1
ATOM 856 C C . GLU A 1 112 ? 10.864 -5.585 -13.055 1.00 98.00 112 GLU A C 1
ATOM 858 O O . GLU A 1 112 ? 10.073 -5.519 -12.108 1.00 98.00 112 GLU A O 1
ATOM 863 N N . ALA A 1 113 ? 11.631 -6.656 -13.267 1.00 97.31 113 ALA A N 1
ATOM 864 C CA . ALA A 1 113 ? 11.559 -7.839 -12.423 1.00 97.31 113 ALA A CA 1
ATOM 865 C C . ALA A 1 113 ? 11.984 -7.533 -10.977 1.00 97.31 113 ALA A C 1
ATOM 867 O O . ALA A 1 113 ? 11.427 -8.098 -10.034 1.00 97.31 113 ALA A O 1
ATOM 868 N N . ALA A 1 114 ? 12.937 -6.616 -10.770 1.00 98.38 114 ALA A N 1
ATOM 869 C CA . ALA A 1 114 ? 13.313 -6.162 -9.432 1.00 98.38 114 ALA A CA 1
ATOM 870 C C . ALA A 1 114 ? 12.171 -5.417 -8.721 1.00 98.38 114 ALA A C 1
ATOM 872 O O . ALA A 1 114 ? 11.907 -5.707 -7.555 1.00 98.38 114 ALA A O 1
ATOM 873 N N . VAL A 1 115 ? 11.445 -4.532 -9.412 1.00 98.56 115 VAL A N 1
ATOM 874 C CA . VAL A 1 115 ? 10.251 -3.854 -8.873 1.00 98.56 115 VAL A CA 1
ATOM 875 C C . VAL A 1 115 ? 9.148 -4.856 -8.533 1.00 98.56 115 VAL A C 1
ATOM 877 O O . VAL A 1 115 ? 8.569 -4.784 -7.449 1.00 98.56 115 VAL A O 1
ATOM 880 N N . VAL A 1 116 ? 8.890 -5.831 -9.410 1.00 98.25 116 VAL A N 1
ATOM 881 C CA . VAL A 1 116 ? 7.912 -6.901 -9.159 1.00 98.25 116 VAL A CA 1
ATOM 882 C C . VAL A 1 116 ? 8.280 -7.707 -7.907 1.00 98.25 116 VAL A C 1
ATOM 884 O O . VAL A 1 116 ? 7.434 -7.910 -7.032 1.00 98.25 116 VAL A O 1
ATOM 887 N N . ARG A 1 117 ? 9.547 -8.120 -7.766 1.00 98.12 117 ARG A N 1
ATOM 888 C CA . ARG A 1 117 ? 10.034 -8.824 -6.567 1.00 98.12 117 ARG A CA 1
ATOM 889 C C . ARG A 1 117 ? 9.960 -7.954 -5.312 1.00 98.12 117 ARG A C 1
ATOM 891 O O . ARG A 1 117 ? 9.563 -8.454 -4.264 1.00 98.12 117 ARG A O 1
ATOM 898 N N . ALA A 1 118 ? 10.305 -6.671 -5.407 1.00 98.50 118 ALA A N 1
ATOM 899 C CA . ALA A 1 118 ? 10.230 -5.731 -4.291 1.00 98.50 118 ALA A CA 1
ATOM 900 C C . ALA A 1 118 ? 8.789 -5.540 -3.801 1.00 98.50 118 ALA A C 1
ATOM 902 O O . ALA A 1 118 ? 8.543 -5.574 -2.597 1.00 98.50 118 ALA A O 1
ATOM 903 N N . TRP A 1 119 ? 7.826 -5.420 -4.719 1.00 98.56 119 TRP A N 1
ATOM 904 C CA . TRP A 1 119 ? 6.409 -5.352 -4.370 1.00 98.56 119 TRP A CA 1
ATOM 905 C C . TRP A 1 119 ? 5.934 -6.635 -3.680 1.00 98.56 119 TRP A C 1
ATOM 907 O O . TRP A 1 119 ? 5.285 -6.562 -2.637 1.00 98.56 119 TRP A O 1
ATOM 917 N N . ARG A 1 120 ? 6.299 -7.815 -4.212 1.00 98.00 120 ARG A N 1
ATOM 918 C CA . ARG A 1 120 ? 5.968 -9.117 -3.596 1.00 98.00 120 ARG A CA 1
ATOM 919 C C . ARG A 1 120 ? 6.556 -9.221 -2.190 1.00 98.00 120 ARG A C 1
ATOM 921 O O . ARG A 1 120 ? 5.838 -9.546 -1.255 1.00 98.00 120 ARG A O 1
ATOM 928 N N . ARG A 1 121 ? 7.816 -8.823 -2.013 1.00 97.38 121 ARG A N 1
ATOM 929 C CA . ARG A 1 121 ? 8.462 -8.761 -0.699 1.00 97.38 121 ARG A CA 1
ATOM 930 C C . ARG A 1 121 ? 7.734 -7.821 0.264 1.00 97.38 121 ARG A C 1
ATOM 932 O O . ARG A 1 121 ? 7.491 -8.200 1.402 1.00 97.38 121 ARG A O 1
ATOM 939 N N . ALA A 1 122 ? 7.373 -6.615 -0.175 1.00 98.25 122 ALA A N 1
ATOM 940 C CA . ALA A 1 122 ? 6.629 -5.663 0.649 1.00 98.25 122 ALA A CA 1
ATOM 941 C C . ALA A 1 122 ? 5.257 -6.215 1.066 1.00 98.25 122 ALA A C 1
ATOM 943 O O . ALA A 1 122 ? 4.849 -6.036 2.212 1.00 98.25 122 ALA A O 1
ATOM 944 N N . ARG A 1 123 ? 4.567 -6.914 0.153 1.00 97.69 123 ARG A N 1
ATOM 945 C CA . ARG A 1 123 ? 3.337 -7.656 0.451 1.00 97.69 123 ARG A CA 1
ATOM 946 C C . ARG A 1 123 ? 3.589 -8.730 1.500 1.00 97.69 123 ARG A C 1
ATOM 948 O O . ARG A 1 123 ? 2.842 -8.779 2.463 1.00 97.69 123 ARG A O 1
ATOM 955 N N . ASP A 1 124 ? 4.594 -9.576 1.322 1.00 96.19 124 ASP A N 1
ATOM 956 C CA . ASP A 1 124 ? 4.829 -10.710 2.218 1.00 96.19 124 ASP A CA 1
ATOM 957 C C . ASP A 1 124 ? 5.252 -10.242 3.626 1.00 96.19 124 ASP A C 1
ATOM 959 O O . ASP A 1 124 ? 4.837 -10.821 4.625 1.00 96.19 124 ASP A O 1
ATOM 963 N N . GLU A 1 125 ? 6.003 -9.140 3.724 1.00 95.69 125 GLU A N 1
ATOM 964 C CA . GLU A 1 125 ? 6.384 -8.497 4.994 1.00 95.69 125 GLU A CA 1
ATOM 965 C C . GLU A 1 125 ? 5.237 -7.717 5.672 1.00 95.69 125 GLU A C 1
ATOM 967 O O . GLU A 1 125 ? 5.405 -7.201 6.781 1.00 95.69 125 GLU A O 1
ATOM 972 N N . SER A 1 126 ? 4.101 -7.523 5.004 1.00 95.88 126 SER A N 1
ATOM 973 C CA . SER A 1 126 ? 2.945 -6.771 5.520 1.00 95.88 126 SER A CA 1
ATOM 974 C C . SER A 1 126 ? 1.639 -7.354 4.973 1.00 95.88 126 SER A C 1
ATOM 976 O O . SER A 1 126 ? 0.792 -6.637 4.428 1.00 95.88 126 SER A O 1
ATOM 978 N N . ALA A 1 127 ? 1.522 -8.681 5.044 1.00 96.94 127 ALA A N 1
ATOM 979 C CA . ALA A 1 127 ? 0.479 -9.441 4.368 1.00 96.94 127 ALA A CA 1
ATOM 980 C C . ALA A 1 127 ? -0.902 -9.153 4.962 1.00 96.94 127 ALA A C 1
ATOM 982 O O . ALA A 1 127 ? -1.861 -8.952 4.213 1.00 96.94 127 ALA A O 1
ATOM 983 N N . GLY A 1 128 ? -0.990 -9.052 6.290 1.00 97.94 128 GLY A N 1
ATOM 984 C CA . GLY A 1 128 ? -2.210 -8.684 7.000 1.00 97.94 128 GLY A CA 1
ATOM 985 C C . GLY A 1 128 ? -2.681 -7.279 6.643 1.00 97.94 128 GLY A C 1
ATOM 986 O O . GLY A 1 128 ? -3.832 -7.091 6.242 1.00 97.94 128 GLY A O 1
ATOM 987 N N . VAL A 1 129 ? -1.777 -6.293 6.697 1.00 98.25 129 VAL A N 1
ATOM 988 C CA . VAL A 1 129 ? -2.087 -4.914 6.281 1.00 98.25 129 VAL A CA 1
ATOM 989 C C . VAL A 1 129 ? -2.537 -4.874 4.821 1.00 98.25 129 VAL A C 1
ATOM 991 O O . VAL A 1 129 ? -3.568 -4.271 4.513 1.00 98.25 129 VAL A O 1
ATOM 994 N N . ARG A 1 130 ? -1.805 -5.529 3.909 1.00 97.69 130 ARG A N 1
ATOM 995 C CA . ARG A 1 130 ? -2.153 -5.534 2.481 1.00 97.69 130 ARG A CA 1
ATOM 996 C C . ARG A 1 130 ? -3.524 -6.157 2.238 1.00 97.69 130 ARG A C 1
ATOM 998 O O . ARG A 1 130 ? -4.285 -5.616 1.439 1.00 97.69 130 ARG A O 1
ATOM 1005 N N . LEU A 1 131 ? -3.855 -7.244 2.931 1.00 98.12 131 LEU A N 1
ATOM 1006 C CA . LEU A 1 131 ? -5.144 -7.915 2.795 1.00 98.12 131 LEU A CA 1
ATOM 1007 C C . LEU A 1 131 ? -6.311 -7.027 3.252 1.00 98.12 131 LEU A C 1
ATOM 1009 O O . LEU A 1 131 ? -7.329 -6.959 2.562 1.00 98.12 131 LEU A O 1
ATOM 1013 N N . VAL A 1 132 ? -6.155 -6.299 4.364 1.00 98.44 132 VAL A N 1
ATOM 1014 C CA . VAL A 1 132 ? -7.151 -5.314 4.828 1.00 98.44 132 VAL A CA 1
ATOM 1015 C C . VAL A 1 132 ? -7.360 -4.218 3.784 1.00 98.44 132 VAL A C 1
ATOM 1017 O O . VAL A 1 132 ? -8.498 -3.901 3.433 1.00 98.44 132 VAL A O 1
ATOM 1020 N N . LEU A 1 133 ? -6.273 -3.659 3.246 1.00 98.56 133 LEU A N 1
ATOM 1021 C CA . LEU A 1 133 ? -6.343 -2.613 2.224 1.00 98.56 133 LEU A CA 1
ATOM 1022 C C . LEU A 1 133 ? -6.982 -3.120 0.922 1.00 98.56 133 LEU A C 1
ATOM 1024 O O . LEU A 1 133 ? -7.804 -2.414 0.342 1.00 98.56 133 LEU A O 1
ATOM 1028 N N . ASP A 1 134 ? -6.660 -4.341 0.487 1.00 98.19 134 ASP A N 1
ATOM 1029 C CA . ASP A 1 134 ? -7.265 -4.973 -0.693 1.00 98.19 134 ASP A CA 1
ATOM 1030 C C . ASP A 1 134 ? -8.776 -5.174 -0.505 1.00 98.19 134 ASP A C 1
ATOM 1032 O O . ASP A 1 134 ? -9.564 -4.843 -1.396 1.00 98.19 134 ASP A O 1
ATOM 1036 N N . ARG A 1 135 ? -9.204 -5.644 0.674 1.00 98.19 135 ARG A N 1
ATOM 1037 C CA . ARG A 1 135 ? -10.627 -5.812 0.994 1.00 98.19 135 ARG A CA 1
ATOM 1038 C C . ARG A 1 135 ? -11.370 -4.477 0.999 1.00 98.19 135 ARG A C 1
ATOM 1040 O O . ARG A 1 135 ? -12.448 -4.371 0.413 1.00 98.19 135 ARG A O 1
ATOM 1047 N N . LEU A 1 136 ? -10.795 -3.454 1.629 1.00 98.19 136 LEU A N 1
ATOM 1048 C CA . LEU A 1 136 ? -11.372 -2.108 1.663 1.00 98.19 136 LEU A CA 1
ATOM 1049 C C . LEU A 1 136 ? -11.400 -1.454 0.2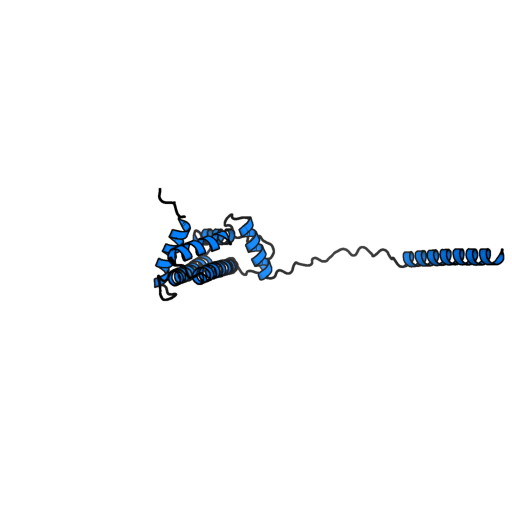76 1.00 98.19 136 LEU A C 1
ATOM 1051 O O . LEU A 1 136 ? -12.323 -0.703 -0.017 1.00 98.19 136 LEU A O 1
ATOM 1055 N N . ALA A 1 137 ? -10.428 -1.740 -0.592 1.00 97.44 137 ALA A N 1
ATOM 1056 C CA . ALA A 1 137 ? -10.437 -1.264 -1.973 1.00 97.44 137 ALA A CA 1
ATOM 1057 C C . ALA A 1 137 ? -11.558 -1.905 -2.802 1.00 97.44 137 ALA A C 1
ATOM 1059 O O . ALA A 1 137 ? -12.135 -1.233 -3.657 1.00 97.44 137 ALA A O 1
ATOM 1060 N N . ALA A 1 138 ? -11.888 -3.173 -2.536 1.00 97.75 138 ALA A N 1
ATOM 1061 C CA . A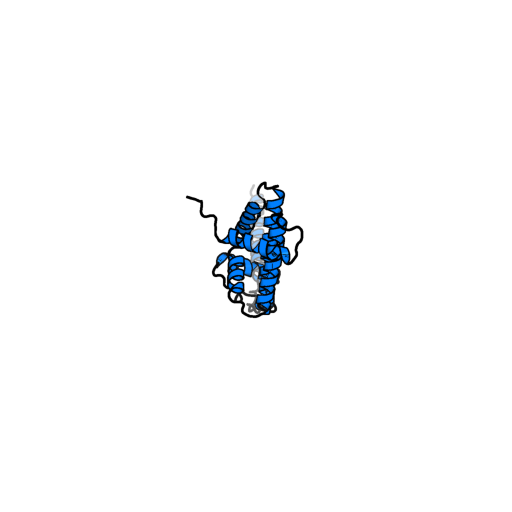LA A 1 138 ? -12.990 -3.870 -3.195 1.00 97.75 138 ALA A CA 1
ATOM 1062 C C . ALA A 1 138 ? -14.372 -3.399 -2.709 1.00 97.75 138 ALA A C 1
ATOM 1064 O O . ALA A 1 138 ? -15.300 -3.308 -3.510 1.00 97.75 138 ALA A O 1
ATOM 1065 N N . ASN A 1 139 ? -14.512 -3.094 -1.416 1.00 97.38 139 ASN A N 1
ATOM 1066 C CA . ASN A 1 139 ? -15.769 -2.633 -0.826 1.00 97.38 139 ASN A CA 1
ATOM 1067 C C . ASN A 1 139 ? -15.529 -1.518 0.211 1.00 97.38 139 ASN A C 1
ATOM 1069 O O . ASN A 1 139 ? -15.531 -1.785 1.419 1.00 97.38 139 ASN A O 1
ATOM 1073 N N . PRO A 1 140 ? -15.283 -0.274 -0.234 1.00 97.50 140 PRO A N 1
ATOM 1074 C CA . PRO A 1 140 ? -15.003 0.820 0.680 1.00 97.50 140 PRO A CA 1
ATOM 1075 C C . PRO A 1 140 ? -16.277 1.216 1.443 1.00 97.50 140 PRO A C 1
ATOM 1077 O O . PRO A 1 140 ? -17.321 1.417 0.824 1.00 97.50 140 PRO A O 1
ATOM 1080 N N . PRO A 1 141 ? -16.212 1.400 2.774 1.00 96.06 141 PRO A N 1
ATOM 1081 C CA . PRO A 1 141 ? -17.393 1.712 3.582 1.00 96.06 141 PRO A CA 1
ATOM 1082 C C . PRO A 1 141 ? -17.938 3.124 3.329 1.00 96.06 141 PRO A C 1
ATOM 1084 O O . PRO A 1 141 ? -19.086 3.417 3.652 1.00 96.06 141 PRO A O 1
ATOM 1087 N N . ASN A 1 142 ? -17.110 4.021 2.789 1.00 97.31 142 ASN A N 1
ATOM 1088 C CA . ASN A 1 142 ? -17.487 5.377 2.421 1.00 97.31 142 ASN A CA 1
ATOM 1089 C C . ASN A 1 142 ? -16.515 5.955 1.376 1.00 97.31 142 ASN A C 1
ATOM 1091 O O . ASN A 1 142 ? -15.440 5.410 1.111 1.00 97.31 142 ASN A O 1
ATOM 1095 N N . GLU A 1 143 ? -16.885 7.098 0.801 1.00 97.69 143 GLU A N 1
ATOM 1096 C CA . GLU A 1 143 ? -16.102 7.754 -0.251 1.00 97.69 143 GLU A CA 1
ATOM 1097 C C . GLU A 1 143 ? -14.778 8.355 0.255 1.00 97.69 143 GLU A C 1
ATOM 1099 O O . GLU A 1 143 ? -13.826 8.460 -0.516 1.00 97.69 143 GLU A O 1
ATOM 1104 N N . ALA A 1 144 ? -14.665 8.714 1.539 1.00 97.88 144 ALA A N 1
ATOM 1105 C CA . ALA A 1 144 ? -13.405 9.210 2.097 1.00 97.88 144 ALA A CA 1
ATOM 1106 C C . ALA A 1 144 ? -12.326 8.113 2.081 1.00 97.88 144 ALA A C 1
ATOM 1108 O O . ALA A 1 144 ? -11.224 8.334 1.572 1.00 97.88 144 ALA A O 1
ATOM 1109 N N . VAL A 1 145 ? -12.678 6.905 2.534 1.00 98.38 145 VAL A N 1
ATOM 1110 C CA . VAL A 1 145 ? -11.821 5.712 2.466 1.00 98.38 145 VAL A CA 1
ATOM 1111 C C . VAL A 1 145 ? -11.512 5.349 1.013 1.00 98.38 145 VAL A C 1
ATOM 1113 O O . VAL A 1 145 ? -10.346 5.161 0.661 1.00 98.38 145 VAL A O 1
ATOM 1116 N N . ALA A 1 146 ? -12.528 5.318 0.144 1.00 98.56 146 ALA A N 1
ATOM 1117 C CA . ALA A 1 146 ? -12.348 4.996 -1.271 1.00 98.56 146 ALA A CA 1
ATOM 1118 C C . ALA A 1 146 ? -11.353 5.949 -1.956 1.00 98.56 146 ALA A C 1
ATOM 1120 O O . ALA A 1 146 ? -10.483 5.524 -2.720 1.00 98.56 146 ALA A O 1
ATOM 1121 N N . ARG A 1 147 ? -11.452 7.249 -1.664 1.00 98.38 147 ARG A N 1
ATOM 1122 C CA . ARG A 1 147 ? -10.552 8.269 -2.203 1.00 98.38 147 ARG A CA 1
ATOM 1123 C C . ARG A 1 147 ? -9.128 8.103 -1.698 1.00 98.38 147 ARG A C 1
ATOM 1125 O O . ARG A 1 147 ? -8.215 8.158 -2.516 1.00 98.38 147 ARG A O 1
ATOM 1132 N N . ALA A 1 148 ? -8.940 7.874 -0.398 1.00 98.25 148 ALA A N 1
ATOM 1133 C CA . ALA A 1 148 ? -7.619 7.651 0.184 1.00 98.25 148 ALA A CA 1
ATOM 1134 C C . ALA A 1 148 ? -6.916 6.448 -0.468 1.00 98.25 148 ALA A C 1
ATOM 1136 O O . ALA A 1 148 ? -5.795 6.587 -0.953 1.00 98.25 148 ALA A O 1
ATOM 1137 N N . LEU A 1 149 ? -7.617 5.313 -0.596 1.00 98.62 149 LEU A N 1
ATOM 1138 C CA . LEU A 1 149 ? -7.103 4.103 -1.251 1.00 98.62 149 LEU A CA 1
ATOM 1139 C C . LEU A 1 149 ? -6.686 4.370 -2.704 1.00 98.62 149 LEU A C 1
ATOM 1141 O O . LEU A 1 149 ? -5.580 4.012 -3.105 1.00 98.62 149 LEU A O 1
ATOM 1145 N N . ARG A 1 150 ? -7.540 5.042 -3.493 1.00 98.31 150 ARG A N 1
ATOM 1146 C CA . ARG A 1 150 ? -7.228 5.379 -4.894 1.00 98.31 150 ARG A CA 1
ATOM 1147 C C . ARG A 1 150 ? -6.032 6.322 -5.009 1.00 98.31 150 ARG A C 1
ATOM 1149 O O . ARG A 1 150 ? -5.231 6.156 -5.924 1.00 98.31 150 ARG A O 1
ATOM 1156 N N . THR A 1 151 ? -5.921 7.314 -4.129 1.00 97.88 151 THR A N 1
ATOM 1157 C CA . THR A 1 151 ? -4.809 8.272 -4.146 1.00 97.88 151 THR A CA 1
ATOM 1158 C C . THR A 1 151 ? -3.490 7.587 -3.811 1.00 97.88 151 THR A C 1
ATOM 1160 O O . THR A 1 151 ? -2.542 7.709 -4.582 1.00 97.88 151 THR A O 1
ATOM 1163 N N . THR A 1 152 ? -3.432 6.818 -2.721 1.00 98.00 152 THR A N 1
ATOM 1164 C CA . THR A 1 152 ? -2.203 6.107 -2.345 1.00 98.00 152 THR A CA 1
ATOM 1165 C C . THR A 1 152 ? -1.802 5.088 -3.407 1.00 98.00 152 THR A C 1
ATOM 1167 O O . THR A 1 152 ? -0.645 5.076 -3.807 1.00 98.00 152 THR A O 1
ATOM 1170 N N . ALA A 1 153 ? -2.750 4.318 -3.957 1.00 98.12 153 ALA A N 1
ATOM 1171 C CA . ALA A 1 153 ? -2.454 3.369 -5.031 1.00 98.12 153 ALA A CA 1
ATOM 1172 C C . ALA A 1 153 ? -1.845 4.050 -6.269 1.00 98.12 153 ALA A C 1
ATOM 1174 O O . ALA A 1 153 ? -0.893 3.538 -6.848 1.00 98.12 153 ALA A O 1
ATOM 1175 N N . ARG A 1 154 ? -2.341 5.231 -6.666 1.00 98.31 154 ARG A N 1
ATOM 1176 C CA . ARG A 1 154 ? -1.761 5.990 -7.790 1.00 98.31 154 ARG A CA 1
ATOM 1177 C C . ARG A 1 154 ? -0.333 6.446 -7.510 1.00 98.31 154 ARG A C 1
ATOM 1179 O O . ARG A 1 154 ? 0.500 6.352 -8.405 1.00 98.31 154 ARG A O 1
ATOM 1186 N N . ASN A 1 155 ? -0.054 6.899 -6.289 1.00 97.81 155 ASN A N 1
ATOM 1187 C CA . ASN A 1 155 ? 1.295 7.294 -5.885 1.00 97.81 155 ASN A CA 1
ATOM 1188 C C . ASN A 1 155 ? 2.249 6.092 -5.896 1.00 97.81 155 ASN A C 1
ATOM 1190 O O . ASN A 1 155 ? 3.341 6.187 -6.452 1.00 97.81 155 ASN A O 1
ATOM 1194 N N . ASP A 1 156 ? 1.808 4.955 -5.353 1.00 98.50 156 ASP A N 1
ATOM 1195 C CA . ASP A 1 156 ? 2.562 3.699 -5.370 1.00 98.50 156 ASP A CA 1
ATOM 1196 C C . ASP A 1 156 ? 2.869 3.264 -6.810 1.00 98.50 156 ASP A C 1
ATOM 1198 O O . ASP A 1 156 ? 4.016 2.977 -7.145 1.00 98.50 156 ASP A O 1
ATOM 1202 N N . TRP A 1 157 ? 1.867 3.280 -7.695 1.00 98.75 157 TRP A N 1
ATOM 1203 C CA . TRP A 1 157 ? 2.037 2.916 -9.102 1.00 98.75 157 TRP A CA 1
ATOM 1204 C C . TRP A 1 157 ? 2.983 3.858 -9.844 1.00 98.75 157 TRP A C 1
ATOM 1206 O O . TRP A 1 157 ? 3.872 3.392 -10.556 1.00 98.75 157 TRP A O 1
ATOM 1216 N N . ALA A 1 158 ? 2.834 5.171 -9.672 1.00 98.44 158 ALA A N 1
ATOM 1217 C CA . ALA A 1 158 ? 3.754 6.129 -10.274 1.00 98.44 158 ALA A CA 1
ATOM 1218 C C . ALA A 1 158 ? 5.196 5.874 -9.806 1.00 98.44 158 ALA A C 1
ATOM 1220 O O . ALA A 1 158 ? 6.117 5.860 -10.623 1.00 98.44 158 ALA A O 1
ATOM 1221 N N . TYR A 1 159 ? 5.391 5.581 -8.516 1.00 98.50 159 TYR A N 1
ATOM 1222 C CA . TYR A 1 159 ? 6.715 5.290 -7.980 1.00 98.50 159 TYR A CA 1
ATOM 1223 C C . TYR A 1 159 ? 7.303 3.980 -8.516 1.00 98.50 159 TYR A C 1
ATOM 1225 O O . TYR A 1 159 ? 8.463 3.952 -8.923 1.00 98.50 159 TYR A O 1
ATOM 1233 N N . MET A 1 160 ? 6.496 2.921 -8.617 1.00 98.69 160 MET A N 1
ATOM 1234 C CA . MET A 1 160 ? 6.904 1.658 -9.240 1.00 98.69 160 MET A CA 1
ATOM 1235 C C . MET A 1 160 ? 7.336 1.845 -10.700 1.00 98.69 160 MET A C 1
ATOM 1237 O O . MET A 1 160 ? 8.342 1.276 -11.117 1.00 98.69 160 MET A O 1
ATOM 1241 N N . ALA A 1 161 ? 6.604 2.650 -11.476 1.00 98.62 161 ALA A N 1
ATOM 1242 C CA . ALA A 1 161 ? 6.935 2.919 -12.874 1.00 98.62 161 ALA A CA 1
ATOM 1243 C C . ALA A 1 161 ? 8.263 3.679 -13.022 1.00 98.62 161 ALA A C 1
ATOM 1245 O O . ALA A 1 161 ? 9.083 3.326 -13.873 1.00 98.62 161 ALA A O 1
ATOM 1246 N N . VAL A 1 162 ? 8.502 4.681 -12.169 1.00 98.38 162 VAL A N 1
ATOM 1247 C CA . VAL A 1 162 ? 9.776 5.416 -12.133 1.00 98.38 162 VAL A CA 1
ATOM 1248 C C . VAL A 1 162 ? 10.926 4.507 -11.695 1.00 98.38 162 VAL A C 1
ATOM 1250 O O . V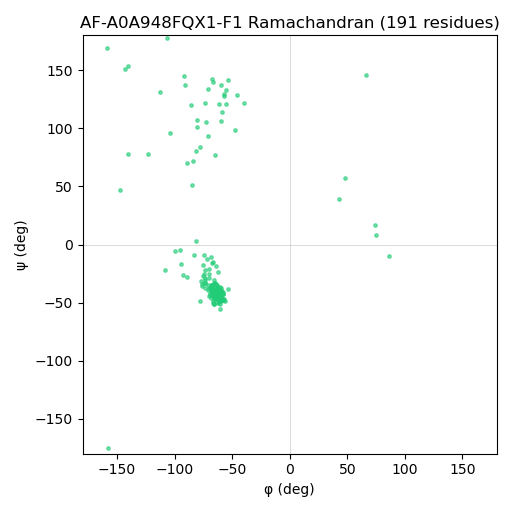AL A 1 162 ? 11.966 4.487 -12.351 1.00 98.38 162 VAL A O 1
ATOM 1253 N N . ALA A 1 163 ? 10.740 3.698 -10.647 1.00 98.25 163 ALA A N 1
ATOM 1254 C CA . ALA A 1 163 ? 11.750 2.744 -10.186 1.00 98.25 163 ALA A CA 1
ATOM 1255 C C . ALA A 1 163 ? 12.118 1.725 -11.282 1.00 98.25 163 ALA A C 1
ATOM 1257 O O . ALA A 1 163 ? 13.293 1.439 -11.503 1.00 98.25 163 ALA A O 1
ATOM 1258 N N . ALA A 1 164 ? 11.130 1.248 -12.045 1.00 98.00 164 ALA A N 1
ATOM 1259 C CA . ALA A 1 164 ? 11.354 0.349 -13.175 1.00 98.00 164 ALA A CA 1
ATOM 1260 C C . ALA A 1 164 ? 12.075 1.025 -14.362 1.00 98.00 164 ALA A C 1
ATOM 1262 O O . ALA A 1 164 ? 12.509 0.338 -15.283 1.00 98.00 164 ALA A O 1
ATOM 1263 N N . GLY A 1 165 ? 12.217 2.356 -14.361 1.00 97.44 165 GLY A N 1
ATOM 1264 C CA . GLY A 1 165 ? 12.756 3.124 -15.486 1.00 97.44 165 GLY A CA 1
ATOM 1265 C C . GLY A 1 165 ? 11.787 3.251 -16.665 1.00 97.44 165 GLY A C 1
ATOM 1266 O O . GLY A 1 165 ? 12.211 3.591 -17.765 1.00 97.44 165 GLY A O 1
ATOM 1267 N N . LEU A 1 166 ? 10.497 2.976 -16.447 1.00 97.31 166 LEU A N 1
ATOM 1268 C CA . LEU A 1 166 ? 9.446 3.018 -17.471 1.00 97.31 166 LEU A CA 1
ATOM 1269 C C . LEU A 1 166 ? 8.688 4.357 -17.493 1.00 97.31 166 LEU A C 1
ATOM 1271 O O . LEU A 1 166 ? 7.834 4.576 -18.349 1.00 97.31 166 LEU A O 1
ATOM 1275 N N . ALA A 1 167 ? 8.997 5.248 -16.552 1.00 97.00 167 ALA A N 1
ATOM 1276 C CA . ALA A 1 167 ? 8.534 6.628 -16.505 1.00 97.00 167 ALA A CA 1
ATOM 1277 C C . ALA A 1 167 ? 9.654 7.534 -15.974 1.00 97.00 167 ALA A C 1
ATOM 1279 O O . ALA A 1 167 ? 10.492 7.100 -15.183 1.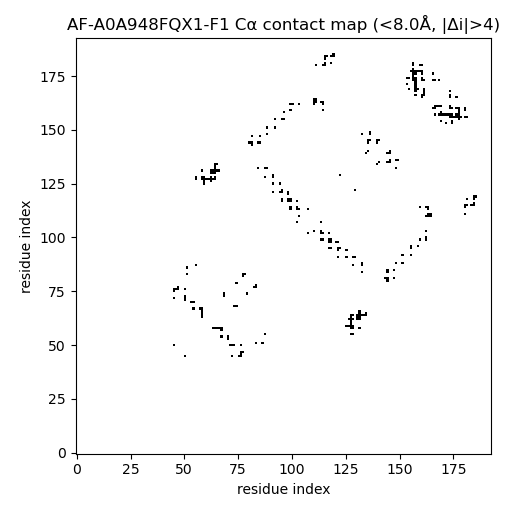00 97.00 167 ALA A O 1
ATOM 1280 N N . SER A 1 168 ? 9.664 8.799 -16.394 1.00 91.62 168 SER A N 1
ATOM 1281 C CA . SER A 1 168 ? 10.640 9.803 -15.945 1.00 91.62 168 SER A CA 1
ATOM 1282 C C . SER A 1 168 ? 10.148 10.653 -14.767 1.00 91.62 168 SER A C 1
ATOM 1284 O O . SER A 1 168 ? 10.956 11.301 -14.106 1.00 91.62 168 SER A O 1
ATOM 1286 N N . THR A 1 169 ? 8.841 10.662 -14.496 1.00 93.00 169 THR A N 1
ATOM 1287 C CA . THR A 1 169 ? 8.177 11.547 -13.526 1.00 93.00 169 THR A CA 1
ATOM 1288 C C . THR A 1 169 ? 7.090 10.812 -12.737 1.00 93.00 169 THR A C 1
ATOM 1290 O O . THR A 1 169 ? 6.498 9.842 -13.207 1.00 93.00 169 THR A O 1
ATOM 1293 N N . LEU A 1 170 ? 6.807 11.294 -11.521 1.00 92.88 170 LEU A N 1
ATOM 1294 C CA . LEU A 1 170 ? 5.763 10.767 -10.627 1.00 92.88 170 LEU A CA 1
ATOM 1295 C C . LEU A 1 170 ? 4.381 11.363 -10.943 1.00 92.88 170 LEU A C 1
ATOM 1297 O O . LEU A 1 170 ? 3.716 11.914 -10.067 1.00 92.88 170 LEU A O 1
ATOM 1301 N N . ASP A 1 171 ? 3.966 11.318 -12.205 1.00 90.69 171 ASP A N 1
ATOM 1302 C CA . ASP A 1 171 ? 2.705 11.912 -12.647 1.00 90.69 171 ASP A CA 1
ATOM 1303 C C . ASP A 1 171 ? 1.620 10.870 -12.965 1.00 90.69 171 ASP A C 1
ATOM 1305 O O . ASP A 1 171 ? 1.799 9.650 -12.876 1.00 90.69 171 ASP A O 1
ATOM 1309 N N . ALA A 1 172 ? 0.438 11.369 -13.331 1.00 90.06 172 ALA A N 1
ATOM 1310 C CA . ALA A 1 172 ? -0.703 10.528 -13.665 1.00 90.06 172 ALA A CA 1
ATOM 1311 C C . ALA A 1 172 ? -0.453 9.628 -14.891 1.00 90.06 172 ALA A C 1
ATOM 1313 O O . ALA A 1 172 ? -1.088 8.578 -14.998 1.00 90.06 172 ALA A O 1
ATOM 1314 N N . ALA A 1 173 ? 0.467 9.990 -15.794 1.00 93.31 173 ALA A N 1
ATOM 1315 C CA . ALA A 1 173 ? 0.785 9.185 -16.971 1.00 93.31 173 ALA A CA 1
ATOM 1316 C C . ALA A 1 173 ? 1.612 7.937 -16.612 1.00 93.31 173 ALA A C 1
ATOM 1318 O O . ALA A 1 173 ? 1.503 6.922 -17.297 1.00 93.31 173 ALA A O 1
ATOM 1319 N N . ALA A 1 174 ? 2.356 7.961 -15.502 1.00 96.12 174 ALA A N 1
ATOM 1320 C CA . ALA A 1 174 ? 3.090 6.803 -14.978 1.00 96.12 174 ALA A CA 1
ATOM 1321 C C . ALA A 1 174 ? 2.178 5.738 -14.327 1.00 96.12 174 ALA A C 1
ATOM 1323 O O . ALA A 1 174 ? 2.527 4.560 -14.220 1.00 96.12 174 ALA A O 1
ATOM 1324 N N . THR A 1 175 ? 0.974 6.138 -13.911 1.00 97.81 175 THR A N 1
ATOM 1325 C CA . THR A 1 175 ? 0.041 5.304 -13.135 1.00 97.81 175 THR A CA 1
ATOM 1326 C C . THR A 1 175 ? -0.369 3.996 -13.844 1.00 97.81 175 THR A C 1
ATOM 1328 O O . THR A 1 175 ? -0.330 2.943 -13.201 1.00 97.81 175 THR A O 1
ATOM 1331 N N . PRO A 1 176 ? -0.752 3.979 -15.141 1.00 97.94 176 PRO A N 1
ATOM 1332 C CA . PRO A 1 176 ? -1.139 2.738 -15.820 1.00 97.94 176 PRO A CA 1
ATOM 1333 C C . PRO A 1 176 ? 0.005 1.722 -15.916 1.00 97.94 176 PRO A C 1
ATOM 1335 O O . PRO A 1 176 ? -0.233 0.520 -15.793 1.00 97.94 176 PRO A O 1
ATOM 1338 N N . VAL A 1 177 ? 1.242 2.201 -16.086 1.00 97.56 177 VAL A N 1
ATOM 1339 C CA . VAL A 1 177 ? 2.443 1.357 -16.143 1.00 97.56 177 VAL A CA 1
ATOM 1340 C C . VAL A 1 177 ? 2.667 0.678 -14.796 1.00 97.56 177 VAL A C 1
ATOM 1342 O O . VAL A 1 177 ? 2.742 -0.547 -14.732 1.00 97.56 177 VAL A O 1
ATOM 1345 N N . GLY A 1 178 ? 2.674 1.445 -13.703 1.00 98.06 178 GLY A N 1
ATOM 1346 C CA . GLY A 1 178 ? 2.822 0.888 -12.357 1.00 98.06 178 GLY A CA 1
ATOM 1347 C C . GLY A 1 178 ? 1.719 -0.097 -11.980 1.00 98.06 178 GLY A C 1
ATOM 1348 O O . GLY A 1 178 ? 1.989 -1.140 -11.387 1.00 98.06 178 GLY A O 1
ATOM 1349 N N . ARG A 1 179 ? 0.478 0.171 -12.400 1.00 98.25 179 ARG A N 1
ATOM 1350 C CA . ARG A 1 179 ? -0.643 -0.756 -12.201 1.00 98.25 179 ARG A CA 1
ATOM 1351 C C . ARG A 1 179 ? -0.436 -2.086 -12.933 1.00 98.25 179 ARG A C 1
ATOM 1353 O O . ARG A 1 179 ? -0.810 -3.138 -12.409 1.00 98.25 179 ARG A O 1
ATOM 1360 N N . SER A 1 180 ? 0.156 -2.058 -14.128 1.00 97.94 180 SER A N 1
ATOM 1361 C CA . SER A 1 180 ? 0.538 -3.274 -14.856 1.00 97.94 180 SER A CA 1
ATOM 1362 C C . SER A 1 180 ? 1.586 -4.077 -14.079 1.00 97.94 180 SER A C 1
ATOM 1364 O O . SER A 1 180 ? 1.434 -5.286 -13.919 1.00 97.94 180 SER A O 1
ATOM 1366 N N . LEU A 1 181 ? 2.586 -3.407 -13.495 1.00 98.12 181 LEU A N 1
ATOM 1367 C CA . LEU A 1 181 ? 3.604 -4.047 -12.652 1.00 98.12 181 LEU A CA 1
ATOM 1368 C C . LEU A 1 181 ? 3.008 -4.696 -11.399 1.00 98.12 181 LEU A C 1
ATOM 1370 O O . LEU A 1 181 ? 3.346 -5.835 -11.088 1.00 98.12 181 LEU A O 1
ATOM 1374 N N . GLU A 1 182 ? 2.085 -4.023 -10.706 1.00 97.94 182 GLU A N 1
ATOM 1375 C CA . GLU A 1 182 ? 1.361 -4.640 -9.587 1.00 97.94 182 GLU A CA 1
ATOM 1376 C C . GLU A 1 182 ? 0.553 -5.861 -10.053 1.00 97.94 182 GLU A C 1
ATOM 1378 O O . GLU A 1 182 ? 0.551 -6.891 -9.384 1.00 97.94 182 GLU A O 1
ATOM 1383 N N . THR A 1 183 ? -0.097 -5.785 -11.217 1.00 97.38 183 THR A N 1
ATOM 1384 C CA . THR A 1 183 ? -0.848 -6.921 -11.778 1.00 97.38 183 THR A CA 1
ATOM 1385 C C . THR A 1 183 ? 0.076 -8.115 -12.032 1.00 97.38 183 THR A C 1
ATOM 1387 O O . THR A 1 183 ? -0.218 -9.217 -11.571 1.00 97.38 183 THR A O 1
ATOM 1390 N N . LYS A 1 184 ? 1.238 -7.896 -12.664 1.00 96.25 184 LYS A N 1
ATOM 1391 C CA . LYS A 1 184 ? 2.283 -8.923 -12.842 1.00 96.25 184 LYS A CA 1
ATOM 1392 C C . LYS A 1 184 ? 2.755 -9.491 -11.501 1.00 96.25 184 LYS A C 1
ATOM 1394 O O . LYS A 1 184 ? 2.905 -10.702 -11.336 1.00 96.25 184 LYS A O 1
ATOM 1399 N N . ALA A 1 185 ? 2.948 -8.628 -10.507 1.00 96.12 185 ALA A N 1
ATOM 1400 C CA . ALA A 1 185 ? 3.362 -9.048 -9.177 1.00 96.12 185 ALA A CA 1
ATOM 1401 C C . ALA A 1 185 ? 2.316 -9.935 -8.487 1.00 96.12 185 ALA A C 1
ATOM 1403 O O . ALA A 1 185 ? 2.696 -10.903 -7.826 1.00 96.12 185 ALA A O 1
ATOM 1404 N N . ARG A 1 186 ? 1.024 -9.659 -8.697 1.00 94.12 186 ARG A N 1
ATOM 1405 C CA . ARG A 1 186 ? -0.108 -10.414 -8.139 1.00 94.12 186 ARG A CA 1
ATOM 1406 C C . ARG A 1 186 ? -0.382 -11.746 -8.824 1.00 94.12 186 ARG A C 1
ATOM 1408 O O . ARG A 1 186 ? -0.787 -12.677 -8.139 1.00 94.12 186 ARG A O 1
ATOM 1415 N N . CYS A 1 187 ? -0.190 -11.846 -10.138 1.00 89.06 187 CYS A N 1
ATOM 1416 C CA . CYS A 1 187 ? -0.487 -13.074 -10.882 1.00 89.06 187 CYS A CA 1
ATOM 1417 C C . CYS A 1 187 ? 0.433 -14.253 -10.514 1.00 89.06 187 CYS A C 1
ATOM 1419 O O . CYS A 1 187 ? 0.078 -15.391 -10.808 1.00 89.06 187 CYS A O 1
ATOM 1421 N N . GLY A 1 188 ? 1.556 -13.997 -9.826 1.00 67.88 188 GLY A N 1
ATOM 1422 C CA . GLY A 1 188 ? 2.597 -14.993 -9.570 1.00 67.88 188 GLY A CA 1
ATOM 1423 C C . GLY A 1 188 ? 3.284 -15.414 -10.871 1.00 67.88 188 GLY A C 1
ATOM 1424 O O . GLY A 1 188 ? 2.664 -15.461 -11.930 1.00 67.88 188 GLY A O 1
ATOM 1425 N N . ASP A 1 189 ? 4.580 -15.707 -10.820 1.00 51.75 189 ASP A N 1
ATOM 1426 C CA . ASP A 1 189 ? 5.224 -16.337 -11.971 1.00 51.75 189 ASP A CA 1
ATOM 1427 C C . ASP A 1 189 ? 4.723 -17.787 -11.991 1.00 51.75 189 ASP A C 1
ATOM 1429 O O . ASP A 1 189 ? 5.111 -18.590 -11.144 1.00 51.75 189 ASP A O 1
ATOM 1433 N N . HIS A 1 190 ? 3.817 -18.127 -12.912 1.00 42.62 190 HIS A N 1
ATOM 1434 C CA . HIS A 1 190 ? 3.795 -19.506 -13.386 1.00 42.62 190 HIS A CA 1
ATOM 1435 C C . HIS A 1 190 ? 5.172 -19.736 -14.020 1.00 42.62 190 HIS A C 1
ATOM 1437 O O . HIS A 1 190 ? 5.520 -18.976 -14.928 1.00 42.62 190 HIS A O 1
ATOM 1443 N N . PRO A 1 191 ? 5.979 -20.709 -13.562 1.00 39.16 191 PRO A N 1
ATOM 1444 C CA . PRO A 1 191 ? 7.099 -21.143 -14.380 1.00 39.16 191 PRO A CA 1
ATOM 1445 C C . PRO A 1 191 ? 6.509 -21.599 -15.721 1.00 39.16 191 PRO A C 1
ATOM 1447 O O . PRO A 1 191 ? 5.540 -22.363 -15.734 1.00 39.16 191 PRO A O 1
ATOM 1450 N N . GLU A 1 192 ? 7.023 -21.071 -16.836 1.00 32.53 192 GLU A N 1
ATOM 1451 C CA . GLU A 1 192 ? 6.726 -21.660 -18.144 1.00 32.53 192 GLU A CA 1
ATOM 1452 C C . GLU A 1 192 ? 7.072 -23.164 -18.105 1.00 32.53 192 GLU A C 1
ATOM 1454 O O . GLU A 1 192 ? 8.036 -23.534 -17.424 1.00 32.53 192 GLU A O 1
ATOM 1459 N N . PRO A 1 193 ? 6.259 -24.023 -18.754 1.00 39.28 193 PRO A N 1
ATOM 1460 C CA . PRO A 1 193 ? 6.449 -25.473 -18.754 1.00 39.28 193 PRO A CA 1
ATOM 1461 C C . PRO A 1 193 ? 7.765 -25.921 -19.401 1.00 39.28 193 PRO A C 1
ATOM 1463 O O . PRO A 1 193 ? 8.226 -25.254 -20.355 1.00 39.28 193 PRO A O 1
#

Nearest PDB structures (foldseek):
  1t6u-assembly1_D  TM=3.950E-01  e=8.103E+00  Streptomyces coelicolor

Mean predicted aligned error: 12.13 Å

pLDDT: mean 86.44, std 17.87, range [32.53, 98.75]

Secondary structure (DSSP, 8-state):
--HHHHHHHHHHHHHHHHHHHHHHHHHHH------------------HHHHHHHHHHHHHHH-SS---TTSTTHHHH-SSHHHHHHHHHHHHHHHHHHHHHHHHHT--S-HHHHHHHHHHHHHHTTHHHHHHHHHHHHS-SSHHHHHHHHHHHHHHHHHHHHHTTS-SSSSTTTHHHHHHHHHHHHH--PPP-

Radius of gyration: 33.13 Å; Cα contacts (8 Å, |Δi|>4): 180; chains: 1; bounding box: 58×37×104 Å

Sequence (193 aa):
MSQIQDVARGLSGRVTAAVEALETEAASLIRPHKEMEPIMTTTPIYTRANVLQAVINEVEVRQDGHLPSDLPGVTTTFVDTADLVGALLLRWHTRLATALERAMGEYPLDREAAVVRAWRRARDESAGVRLVLDRLAANPPNEAVARALRTTARNDWAYMAVAAGLASTLDAAATPVGRSLETKARCGDHPEP

Solvent-accessible surface area (backbone atoms only — not comparable to full-atom values): 10826 Å² total; per-residue (Å²): 134,68,71,68,60,54,54,52,54,56,51,52,56,52,49,53,53,52,49,54,52,50,51,55,52,52,56,65,68,58,62,80,75,70,87,70,76,85,84,67,87,72,74,81,86,69,46,55,68,59,37,50,53,50,46,51,53,48,27,54,69,64,57,77,32,63,79,71,70,83,45,84,48,40,78,80,57,29,93,46,72,50,54,49,49,49,53,52,50,50,52,50,51,53,45,38,50,53,30,41,53,55,44,56,74,66,65,53,92,55,33,55,63,40,41,29,50,19,49,45,49,31,38,69,80,36,46,14,57,48,39,25,52,52,46,38,68,76,59,45,94,44,70,68,43,42,48,52,51,55,52,53,52,43,54,53,15,5,47,45,14,34,70,35,66,78,29,97,49,83,43,80,82,19,23,65,56,12,48,50,45,53,49,56,40,69,69,50,85,73,76,78,132